Protein AF-0000000074318811 (afdb_homodimer)

Sequence (238 aa):
MTLSALTLGISGISLLFFPDEIMHKLSGNNQYSIILQVIGALYFGFAMSNWTSKNSILGGIYGRAIVIGNLSHFMIGGILILKFYLKTTELIFLIASVIYFLFAISFGYLFRTHPKSAVMTLSALTLGISGISLLFFPDEIMHKLSGNNQYSIILQVIGALYFGFAMSNWTSKNSILGGIYGRAIVIGNLSHFMIGGILILKFYLKTTELIFLIASVIYFLFAISFGYLFRTHPKSAV

Foldseek 3Di:
DQVLLVVLQVQLVCLQPPLQVVVCVVPVGRPVSVVSNVSSVVSNVLSVVCVVCVPPQLEDPVSLVNLVVLLVCLVVVLVVLVVVCVVVVDVVSVVVSVVSVVSNVVSVVVNVPYDDHPD/DQVLLVVLQVQLVCLQPPLQVVVCVVPVGRPVSVVSNVSSVVSNVLSVVCVVCVPPQLEDPVSLVNLVVLLVCLVVVLVVLVVVCVVVVDVVSVVVSVVSVVSNVVSVVVNVPYDDHPD

Structure (mmCIF, N/CA/C/O backbone):
data_AF-0000000074318811-model_v1
#
loop_
_entity.id
_entity.type
_entity.pdbx_description
1 polymer 'EamA domain-containing protein'
#
loop_
_atom_site.group_PDB
_atom_site.id
_atom_site.type_symbol
_atom_site.label_atom_id
_atom_site.label_alt_id
_atom_site.label_comp_id
_atom_site.label_asym_id
_atom_site.label_entity_id
_atom_site.label_seq_id
_atom_site.pdbx_PDB_ins_code
_atom_site.Cartn_x
_atom_site.Cartn_y
_atom_site.Cartn_z
_atom_site.occupancy
_atom_site.B_iso_or_equiv
_atom_site.auth_seq_id
_atom_site.auth_comp_id
_atom_site.auth_asym_id
_atom_site.auth_atom_id
_atom_site.pdbx_PDB_model_num
ATOM 1 N N . MET A 1 1 ? 7.562 15.438 -3.096 1 95 1 MET A N 1
ATOM 2 C CA . MET A 1 1 ? 6.203 14.922 -2.945 1 95 1 MET A CA 1
ATOM 3 C C . MET A 1 1 ? 5.551 14.711 -4.309 1 95 1 MET A C 1
ATOM 5 O O . MET A 1 1 ? 4.992 13.648 -4.574 1 95 1 MET A O 1
ATOM 9 N N . THR A 1 2 ? 5.777 15.602 -5.273 1 96.25 2 THR A N 1
ATOM 10 C CA . THR A 1 2 ? 5.141 15.516 -6.586 1 96.25 2 THR A CA 1
ATOM 11 C C . THR A 1 2 ? 5.66 14.305 -7.355 1 96.25 2 THR A C 1
ATOM 13 O O . THR A 1 2 ? 4.871 13.523 -7.891 1 96.25 2 THR A O 1
ATOM 16 N N . LEU A 1 3 ? 6.926 14.148 -7.328 1 97.31 3 LEU A N 1
ATOM 17 C CA . LEU A 1 3 ? 7.508 13.047 -8.086 1 97.31 3 LEU A CA 1
ATOM 18 C C . LEU A 1 3 ? 7.055 11.703 -7.531 1 97.31 3 LEU A C 1
ATOM 20 O O . LEU A 1 3 ? 6.758 10.781 -8.289 1 97.31 3 LEU A O 1
ATOM 24 N N . SER A 1 4 ? 7.051 11.578 -6.25 1 97.94 4 SER A N 1
ATOM 25 C CA . SER A 1 4 ? 6.59 10.328 -5.656 1 97.94 4 SER A CA 1
ATOM 26 C C . SER A 1 4 ? 5.109 10.102 -5.938 1 97.94 4 SER A C 1
ATOM 28 O O . SER A 1 4 ? 4.695 8.969 -6.207 1 97.94 4 SER A O 1
ATOM 30 N N . ALA A 1 5 ? 4.297 11.141 -5.891 1 98.5 5 ALA A N 1
ATOM 31 C CA . ALA A 1 5 ? 2.875 11.031 -6.203 1 98.5 5 ALA A CA 1
ATOM 32 C C . ALA A 1 5 ? 2.664 10.531 -7.629 1 98.5 5 ALA A C 1
ATOM 34 O O . ALA A 1 5 ? 1.855 9.625 -7.863 1 98.5 5 ALA A O 1
ATOM 35 N N . LEU A 1 6 ? 3.396 11.062 -8.547 1 98.12 6 LEU A N 1
ATOM 36 C CA . LEU A 1 6 ? 3.252 10.688 -9.945 1 98.12 6 LEU A CA 1
ATOM 37 C C . LEU A 1 6 ? 3.709 9.25 -10.172 1 98.12 6 LEU A C 1
ATOM 39 O O . LEU A 1 6 ? 3.029 8.477 -10.852 1 98.12 6 LEU A O 1
ATOM 43 N N . THR A 1 7 ? 4.859 8.914 -9.617 1 98.38 7 THR A N 1
ATOM 44 C CA . THR A 1 7 ? 5.398 7.566 -9.773 1 98.38 7 THR A CA 1
ATOM 45 C C . THR A 1 7 ? 4.453 6.527 -9.172 1 98.38 7 THR A C 1
ATOM 47 O O . THR A 1 7 ? 4.121 5.535 -9.82 1 98.38 7 THR A O 1
ATOM 50 N N . LEU A 1 8 ? 3.961 6.758 -7.984 1 98.69 8 LEU A N 1
ATOM 51 C CA . LEU A 1 8 ? 3.047 5.836 -7.316 1 98.69 8 LEU A CA 1
ATOM 52 C C . LEU A 1 8 ? 1.693 5.809 -8.016 1 98.69 8 LEU A C 1
ATOM 54 O O . LEU A 1 8 ? 1.08 4.75 -8.156 1 98.69 8 LEU A O 1
ATOM 58 N N . GLY A 1 9 ? 1.241 6.977 -8.469 1 98.62 9 GLY A N 1
ATOM 59 C CA . GLY A 1 9 ? -0.027 7.059 -9.18 1 98.62 9 GLY A CA 1
ATOM 60 C C . GLY A 1 9 ? -0.036 6.273 -10.477 1 98.62 9 GLY A C 1
ATOM 61 O O . GLY A 1 9 ? -0.955 5.488 -10.727 1 98.62 9 GLY A O 1
ATOM 62 N N . ILE A 1 10 ? 0.974 6.473 -11.281 1 98.44 10 ILE A N 1
ATOM 63 C CA . ILE A 1 10 ? 1.074 5.781 -12.562 1 98.44 10 ILE A CA 1
ATOM 64 C C . ILE A 1 10 ? 1.19 4.277 -12.328 1 98.44 10 ILE A C 1
ATOM 66 O O . ILE A 1 10 ? 0.509 3.484 -12.984 1 98.44 10 ILE A O 1
ATOM 70 N N . SER A 1 11 ? 2.041 3.891 -11.406 1 98.19 11 SER A N 1
ATOM 71 C CA . SER A 1 11 ? 2.182 2.475 -11.086 1 98.19 11 SER A CA 1
ATOM 72 C C . SER A 1 11 ? 0.871 1.893 -10.562 1 98.19 11 SER A C 1
ATOM 74 O O . SER A 1 11 ? 0.456 0.812 -10.992 1 98.19 11 SER A O 1
ATOM 76 N N . GLY A 1 12 ? 0.221 2.658 -9.68 1 98.44 12 GLY A N 1
ATOM 77 C CA . GLY A 1 12 ? -1.044 2.199 -9.125 1 98.44 12 GLY A CA 1
ATOM 78 C C . GLY A 1 12 ? -2.123 2.02 -10.18 1 98.44 12 GLY A C 1
ATOM 79 O O . GLY A 1 12 ? -2.777 0.978 -10.234 1 98.44 12 GLY A O 1
ATOM 80 N N . ILE A 1 13 ? -2.252 2.943 -11.031 1 98.44 13 ILE A N 1
ATOM 81 C CA . ILE A 1 13 ? -3.256 2.893 -12.094 1 98.44 13 ILE A CA 1
ATOM 82 C C . ILE A 1 13 ? -2.967 1.714 -13.016 1 98.44 13 ILE A C 1
ATOM 84 O O . ILE A 1 13 ? -3.883 0.993 -13.422 1 98.44 13 ILE A O 1
ATOM 88 N N . SER A 1 14 ? -1.747 1.463 -13.359 1 98.12 14 SER A N 1
ATOM 89 C CA . SER A 1 14 ? -1.363 0.341 -14.211 1 98.12 14 SER A CA 1
ATOM 90 C C . SER A 1 14 ? -1.741 -0.992 -13.578 1 98.12 14 SER A C 1
ATOM 92 O O . SER A 1 14 ? -2.256 -1.886 -14.25 1 98.12 14 SER A O 1
ATOM 94 N N . LEU A 1 15 ? -1.551 -1.14 -12.289 1 97.88 15 LEU A N 1
ATOM 95 C CA . LEU A 1 15 ? -1.836 -2.389 -11.594 1 97.88 15 LEU A CA 1
ATOM 96 C C . LEU A 1 15 ? -3.338 -2.576 -11.406 1 97.88 15 LEU A C 1
ATOM 98 O O . LEU A 1 15 ? -3.822 -3.709 -11.336 1 97.88 15 LEU A O 1
ATOM 102 N N . LEU A 1 16 ? -4.047 -1.449 -11.352 1 98.25 16 LEU A N 1
ATOM 103 C CA . LEU A 1 16 ? -5.496 -1.5 -11.188 1 98.25 16 LEU A CA 1
ATOM 104 C C . LEU A 1 16 ? -6.176 -1.944 -12.484 1 98.25 16 LEU A C 1
ATOM 106 O O . LEU A 1 16 ? -7.141 -2.707 -12.453 1 98.25 16 LEU A O 1
ATOM 110 N N . PHE A 1 17 ? -5.625 -1.577 -13.594 1 97.81 17 PHE A N 1
ATOM 111 C CA . PHE A 1 17 ? -6.355 -1.758 -14.844 1 97.81 17 PHE A CA 1
ATOM 112 C C . PHE A 1 17 ? -5.742 -2.879 -15.672 1 97.81 17 PHE A C 1
ATOM 114 O O . PHE A 1 17 ? -6.395 -3.434 -16.562 1 97.81 17 PHE A O 1
ATOM 121 N N . PHE A 1 18 ? -4.52 -3.279 -15.461 1 97.56 18 PHE A N 1
ATOM 122 C CA . PHE A 1 18 ? -3.877 -4.336 -16.234 1 97.56 18 PHE A CA 1
ATOM 123 C C . PHE A 1 18 ? -3.293 -5.402 -15.32 1 97.56 18 PHE A C 1
ATOM 125 O O . PHE A 1 18 ? -2.141 -5.809 -15.484 1 97.56 18 PHE A O 1
ATOM 132 N N . PRO A 1 19 ? -4.055 -5.871 -14.312 1 96.12 19 PRO A N 1
ATOM 133 C CA . PRO A 1 19 ? -3.49 -6.844 -13.375 1 96.12 19 PRO A CA 1
ATOM 134 C C . PRO A 1 19 ? -3.246 -8.211 -14.016 1 96.12 19 PRO A C 1
ATOM 136 O O . PRO A 1 19 ? -2.242 -8.859 -13.719 1 96.12 19 PRO A O 1
ATOM 139 N N . ASP A 1 20 ? -4.105 -8.617 -14.992 1 96.12 20 ASP A N 1
ATOM 140 C CA . ASP A 1 20 ? -3.994 -9.938 -15.609 1 96.12 20 ASP A CA 1
ATOM 141 C C . ASP A 1 20 ? -2.771 -10.016 -16.516 1 96.12 20 ASP A C 1
ATOM 143 O O . ASP A 1 20 ? -2.033 -11 -16.5 1 96.12 20 ASP A O 1
ATOM 147 N N . GLU A 1 21 ? -2.6 -8.945 -17.297 1 95.81 21 GLU A N 1
ATOM 148 C CA . GLU A 1 21 ? -1.461 -8.906 -18.203 1 95.81 21 GLU A CA 1
ATOM 149 C C . GLU A 1 21 ? -0.141 -8.945 -17.438 1 95.81 21 GLU A C 1
ATOM 151 O O . GLU A 1 21 ? 0.772 -9.688 -17.812 1 95.81 21 GLU A O 1
ATOM 156 N N . ILE A 1 22 ? -0.044 -8.273 -16.359 1 94.5 22 ILE A N 1
ATOM 157 C CA . ILE A 1 22 ? 1.188 -8.18 -15.586 1 94.5 22 ILE A CA 1
ATOM 158 C C . ILE A 1 22 ? 1.425 -9.484 -14.836 1 94.5 22 ILE A C 1
ATOM 160 O O . ILE A 1 22 ? 2.539 -10.016 -14.828 1 94.5 22 ILE A O 1
ATOM 164 N N . MET A 1 23 ? 0.373 -10.008 -14.242 1 93 23 MET A N 1
ATOM 165 C CA . MET A 1 23 ? 0.504 -11.258 -13.508 1 93 23 MET A CA 1
ATOM 166 C C . MET A 1 23 ? 0.913 -12.398 -14.438 1 93 23 MET A C 1
ATOM 168 O O . MET A 1 23 ? 1.749 -13.227 -14.078 1 93 23 MET A O 1
ATOM 172 N N . HIS A 1 24 ? 0.303 -12.406 -15.641 1 92.5 24 HIS A N 1
ATOM 173 C CA . HIS A 1 24 ? 0.635 -13.438 -16.609 1 92.5 24 HIS A CA 1
ATOM 174 C C . HIS A 1 24 ? 2.105 -13.367 -17.016 1 92.5 24 HIS A C 1
ATOM 176 O O . HIS A 1 24 ? 2.76 -14.406 -17.172 1 92.5 24 HIS A O 1
ATOM 182 N N . LYS A 1 25 ? 2.613 -12.234 -17.141 1 89.62 25 LYS A N 1
ATOM 183 C CA . LYS A 1 25 ? 4.02 -12.047 -17.5 1 89.62 25 LYS A CA 1
ATOM 184 C C . LYS A 1 25 ? 4.93 -12.5 -16.359 1 89.62 25 LYS A C 1
ATOM 186 O O . LYS A 1 25 ? 6.012 -13.039 -16.594 1 89.62 25 LYS A O 1
ATOM 191 N N . LEU A 1 26 ? 4.48 -12.398 -15.148 1 85.69 26 LEU A N 1
ATOM 192 C CA . LEU A 1 26 ? 5.305 -12.703 -13.984 1 85.69 26 LEU A CA 1
ATOM 193 C C . LEU A 1 26 ? 5.246 -14.188 -13.648 1 85.69 26 LEU A C 1
ATOM 195 O O . LEU A 1 26 ? 6.281 -14.812 -13.398 1 85.69 26 LEU A O 1
ATOM 199 N N . SER A 1 27 ? 4.055 -14.797 -13.664 1 84.69 27 SER A N 1
ATOM 200 C CA . SER A 1 27 ? 3.91 -16.141 -13.094 1 84.69 27 SER A CA 1
ATOM 201 C C . SER A 1 27 ? 3.379 -17.125 -14.133 1 84.69 27 SER A C 1
ATOM 203 O O . SER A 1 27 ? 3.367 -18.328 -13.898 1 84.69 27 SER A O 1
ATOM 205 N N . GLY A 1 28 ? 2.945 -16.688 -15.273 1 86.38 28 GLY A N 1
ATOM 206 C CA . GLY A 1 28 ? 2.391 -17.562 -16.297 1 86.38 28 GLY A CA 1
ATOM 207 C C . GLY A 1 28 ? 0.924 -17.875 -16.078 1 86.38 28 GLY A C 1
ATOM 208 O O . GLY A 1 28 ? 0.312 -18.578 -16.875 1 86.38 28 GLY A O 1
ATOM 209 N N . ASN A 1 29 ? 0.371 -17.422 -14.945 1 86.25 29 ASN A N 1
ATOM 210 C CA . ASN A 1 29 ? -1.043 -17.578 -14.625 1 86.25 29 ASN A CA 1
ATOM 211 C C . ASN A 1 29 ? -1.652 -16.297 -14.086 1 86.25 29 ASN A C 1
ATOM 213 O O . ASN A 1 29 ? -0.929 -15.391 -13.656 1 86.25 29 ASN A O 1
ATOM 217 N N . ASN A 1 30 ? -3.014 -16.203 -14.242 1 86.81 30 ASN A N 1
ATOM 218 C CA . ASN A 1 30 ? -3.652 -14.961 -13.82 1 86.81 30 ASN A CA 1
ATOM 219 C C . ASN A 1 30 ? -4.574 -15.18 -12.625 1 86.81 30 ASN A C 1
ATOM 221 O O . ASN A 1 30 ? -5.371 -14.305 -12.281 1 86.81 30 ASN A O 1
ATOM 225 N N . GLN A 1 31 ? -4.52 -16.219 -11.984 1 82.94 31 GLN A N 1
ATOM 226 C CA . GLN A 1 31 ? -5.484 -16.625 -10.961 1 82.94 31 GLN A CA 1
ATOM 227 C C . GLN A 1 31 ? -5.484 -15.641 -9.797 1 82.94 31 GLN A C 1
ATOM 229 O O . GLN A 1 31 ? -6.543 -15.312 -9.258 1 82.94 31 GLN A O 1
ATOM 234 N N . TYR A 1 32 ? -4.312 -15 -9.438 1 87.06 32 TYR A N 1
ATOM 235 C CA . TYR A 1 32 ? -4.266 -14.133 -8.266 1 87.06 32 TYR A CA 1
ATOM 236 C C . TYR A 1 32 ? -3.777 -12.742 -8.641 1 87.06 32 TYR A C 1
ATOM 238 O O . TYR A 1 32 ? -3 -12.133 -7.902 1 87.06 32 TYR A O 1
ATOM 246 N N . SER A 1 33 ? -4.445 -12.312 -9.742 1 93.94 33 SER A N 1
ATOM 247 C CA . SER A 1 33 ? -4.141 -10.961 -10.195 1 93.94 33 SER A CA 1
ATOM 248 C C . SER A 1 33 ? -4.695 -9.914 -9.234 1 93.94 33 SER A C 1
ATOM 250 O O . SER A 1 33 ? -4.25 -8.766 -9.234 1 93.94 33 SER A O 1
ATOM 252 N N . ILE A 1 34 ? -5.613 -10.312 -8.375 1 94.81 34 ILE A N 1
ATOM 253 C CA . ILE A 1 34 ? -6.23 -9.43 -7.387 1 94.81 34 ILE A CA 1
ATOM 254 C C . ILE A 1 34 ? -5.16 -8.883 -6.445 1 94.81 34 ILE A C 1
ATOM 256 O O . ILE A 1 34 ? -5.246 -7.742 -5.996 1 94.81 34 ILE A O 1
ATOM 260 N N . ILE A 1 35 ? -4.121 -9.656 -6.199 1 95.81 35 ILE A N 1
ATOM 261 C CA . ILE A 1 35 ? -3.041 -9.234 -5.312 1 95.81 35 ILE A CA 1
ATOM 262 C C . ILE A 1 35 ? -2.352 -8 -5.891 1 95.81 35 ILE A C 1
ATOM 264 O O . ILE A 1 35 ? -2.027 -7.066 -5.156 1 95.81 35 ILE A O 1
ATOM 268 N N . LEU A 1 36 ? -2.207 -7.973 -7.18 1 96.88 36 LEU A N 1
ATOM 269 C CA . LEU A 1 36 ? -1.626 -6.816 -7.848 1 96.88 36 LEU A CA 1
ATOM 270 C C . LEU A 1 36 ? -2.566 -5.617 -7.777 1 96.88 36 LEU A C 1
ATOM 272 O O . LEU A 1 36 ? -2.115 -4.477 -7.66 1 96.88 36 LEU A O 1
ATOM 276 N N . GLN A 1 37 ? -3.828 -5.836 -7.809 1 98.06 37 GLN A N 1
ATOM 277 C CA . GLN A 1 37 ? -4.797 -4.75 -7.719 1 98.06 37 GLN A CA 1
ATOM 278 C C . GLN A 1 37 ? -4.812 -4.141 -6.32 1 98.06 37 GLN A C 1
ATOM 280 O O . GLN A 1 37 ? -5.012 -2.932 -6.168 1 98.06 37 GLN A O 1
ATOM 285 N N . VAL A 1 38 ? -4.602 -4.938 -5.344 1 98.06 38 VAL A N 1
ATOM 286 C CA . VAL A 1 38 ? -4.504 -4.43 -3.982 1 98.06 38 VAL A CA 1
ATOM 287 C C . VAL A 1 38 ? -3.268 -3.541 -3.848 1 98.06 38 VAL A C 1
ATOM 289 O O . VAL A 1 38 ? -3.33 -2.465 -3.252 1 98.06 38 VAL A O 1
ATOM 292 N N . ILE A 1 39 ? -2.162 -3.92 -4.441 1 98.38 39 ILE A N 1
ATOM 293 C CA . ILE A 1 39 ? -0.969 -3.082 -4.488 1 98.38 39 ILE A CA 1
ATOM 294 C C . ILE A 1 39 ? -1.292 -1.768 -5.195 1 98.38 39 ILE A C 1
ATOM 296 O O . ILE A 1 39 ? -0.902 -0.693 -4.73 1 98.38 39 ILE A O 1
ATOM 300 N N . GLY A 1 40 ? -2.014 -1.934 -6.301 1 98.69 40 GLY A N 1
ATOM 301 C CA . GLY A 1 40 ? -2.412 -0.743 -7.035 1 98.69 40 GLY A CA 1
ATOM 302 C C . GLY A 1 40 ? -3.215 0.234 -6.195 1 98.69 40 GLY A C 1
ATOM 303 O O . GLY A 1 40 ? -2.967 1.441 -6.234 1 98.69 40 GLY A O 1
ATOM 304 N N . ALA A 1 41 ? -4.145 -0.249 -5.445 1 98.69 41 ALA A N 1
ATOM 305 C CA . ALA A 1 41 ? -4.957 0.587 -4.562 1 98.69 41 ALA A CA 1
ATOM 306 C C . ALA A 1 41 ? -4.098 1.257 -3.496 1 98.69 41 ALA A C 1
ATOM 308 O O . ALA A 1 41 ? -4.312 2.424 -3.162 1 98.69 41 ALA A O 1
ATOM 309 N N . LEU A 1 42 ? -3.182 0.525 -2.973 1 98.75 42 LEU A N 1
ATOM 310 C CA . LEU A 1 42 ? -2.279 1.056 -1.956 1 98.75 42 LEU A CA 1
ATOM 311 C C . LEU A 1 42 ? -1.379 2.139 -2.541 1 98.75 42 LEU A C 1
ATOM 313 O O . LEU A 1 42 ? -1.21 3.203 -1.94 1 98.75 42 LEU A O 1
ATOM 317 N N . TYR A 1 43 ? -0.842 1.853 -3.74 1 98.81 43 TYR A N 1
ATOM 318 C CA . TYR A 1 43 ? -0.031 2.854 -4.426 1 98.81 43 TYR A CA 1
ATOM 319 C C . TYR A 1 43 ? -0.843 4.113 -4.707 1 98.81 43 TYR A C 1
ATOM 321 O O . TYR A 1 43 ? -0.362 5.227 -4.5 1 98.81 43 TYR A O 1
ATOM 329 N N . PHE A 1 44 ? -2.02 3.914 -5.152 1 98.69 44 PHE A N 1
ATOM 330 C CA . PHE A 1 44 ? -2.869 5.059 -5.469 1 98.69 44 PHE A CA 1
ATOM 331 C C . PHE A 1 44 ? -3.191 5.855 -4.211 1 98.69 44 PHE A C 1
ATOM 333 O O . PHE A 1 44 ? -3.248 7.086 -4.25 1 98.69 44 PHE A O 1
ATOM 340 N N . GLY A 1 45 ? -3.414 5.184 -3.092 1 98.38 45 GLY A N 1
ATOM 341 C CA . GLY A 1 45 ? -3.625 5.867 -1.825 1 98.38 45 GLY A CA 1
ATOM 342 C C . GLY A 1 45 ? -2.453 6.738 -1.415 1 98.38 45 GLY A C 1
ATOM 343 O O . GLY A 1 45 ? -2.633 7.906 -1.062 1 98.38 45 GLY A O 1
ATOM 344 N N . PHE A 1 46 ? -1.284 6.227 -1.51 1 98.56 46 PHE A N 1
ATOM 345 C CA . PHE A 1 46 ? -0.089 7.008 -1.213 1 98.56 46 PHE A CA 1
ATOM 346 C C . PHE A 1 46 ? 0.059 8.164 -2.191 1 98.56 46 PHE A C 1
ATOM 348 O O . PHE A 1 46 ? 0.479 9.258 -1.808 1 98.56 46 PHE A O 1
ATOM 355 N N . ALA A 1 47 ? -0.24 7.902 -3.465 1 98.69 47 ALA A N 1
ATOM 356 C CA . ALA A 1 47 ? -0.169 8.953 -4.48 1 98.69 47 ALA A CA 1
ATOM 357 C C . ALA A 1 47 ? -1.088 10.117 -4.129 1 98.69 47 ALA A C 1
ATOM 359 O O . ALA A 1 47 ? -0.689 11.281 -4.223 1 98.69 47 ALA A O 1
ATOM 360 N N . MET A 1 48 ? -2.285 9.805 -3.688 1 97.88 48 MET A N 1
ATOM 361 C CA . MET A 1 48 ? -3.246 10.844 -3.318 1 97.88 48 MET A CA 1
ATOM 362 C C . MET A 1 48 ? -2.754 11.633 -2.113 1 97.88 48 MET A C 1
ATOM 364 O O . MET A 1 48 ? -2.877 12.859 -2.078 1 97.88 48 MET A O 1
ATOM 368 N N . SER A 1 49 ? -2.23 10.945 -1.134 1 96.5 49 SER A N 1
ATOM 369 C CA . SER A 1 49 ? -1.688 11.609 0.047 1 96.5 49 SER A CA 1
ATOM 370 C C . SER A 1 49 ? -0.546 12.547 -0.324 1 96.5 49 SER A C 1
ATOM 372 O O . SER A 1 49 ? -0.539 13.711 0.078 1 96.5 49 SER A O 1
ATOM 374 N N . ASN A 1 50 ? 0.397 12.039 -1.117 1 96.94 50 ASN A N 1
ATOM 375 C CA . ASN A 1 50 ? 1.565 12.82 -1.509 1 96.94 50 ASN A CA 1
ATOM 376 C C . ASN A 1 50 ? 1.18 13.992 -2.406 1 96.94 50 ASN A C 1
ATOM 378 O O . ASN A 1 50 ? 1.733 15.086 -2.277 1 96.94 50 ASN A O 1
ATOM 382 N N . TRP A 1 51 ? 0.246 13.812 -3.291 1 96.69 51 TRP A N 1
ATOM 383 C CA . TRP A 1 51 ? -0.213 14.875 -4.188 1 96.69 51 TRP A CA 1
ATOM 384 C C . TRP A 1 51 ? -0.887 15.992 -3.406 1 96.69 51 TRP A C 1
ATOM 386 O O . TRP A 1 51 ? -0.628 17.172 -3.654 1 96.69 51 TRP A O 1
ATOM 396 N N . THR A 1 52 ? -1.731 15.656 -2.463 1 93.81 52 THR A N 1
ATOM 397 C CA . THR A 1 52 ? -2.486 16.625 -1.68 1 93.81 52 THR A CA 1
ATOM 398 C C . THR A 1 52 ? -1.555 17.438 -0.781 1 93.81 52 THR A C 1
ATOM 400 O O . THR A 1 52 ? -1.809 18.609 -0.516 1 93.81 52 THR A O 1
ATOM 403 N N . SER A 1 53 ? -0.455 16.859 -0.379 1 92.06 53 SER A N 1
ATOM 404 C CA . SER A 1 53 ? 0.441 17.531 0.555 1 92.06 53 SER A CA 1
ATOM 405 C C . SER A 1 53 ? 1.604 18.203 -0.176 1 92.06 53 SER A C 1
ATOM 407 O O . SER A 1 53 ? 2.5 18.766 0.455 1 92.06 53 SER A O 1
ATOM 409 N N . LYS A 1 54 ? 1.606 18.203 -1.48 1 91.19 54 LYS A N 1
ATOM 410 C CA . LYS A 1 54 ? 2.789 18.547 -2.264 1 91.19 54 LYS A CA 1
ATOM 411 C C . LYS A 1 54 ? 3.17 20.016 -2.068 1 91.19 54 LYS A C 1
ATOM 413 O O . LYS A 1 54 ? 4.336 20.375 -2.215 1 91.19 54 LYS A O 1
ATOM 418 N N . ASN A 1 55 ? 2.248 20.891 -1.785 1 84.44 55 ASN A N 1
ATOM 419 C CA . ASN A 1 55 ? 2.539 22.312 -1.662 1 84.44 55 ASN A CA 1
ATOM 420 C C . ASN A 1 55 ? 2.555 22.766 -0.202 1 84.44 55 ASN A C 1
ATOM 422 O O . ASN A 1 55 ? 2.58 23.969 0.086 1 84.44 55 ASN A O 1
ATOM 426 N N . SER A 1 56 ? 2.479 21.812 0.601 1 76.19 56 SER A N 1
ATOM 427 C CA . SER A 1 56 ? 2.41 22.188 2.01 1 76.19 56 SER A CA 1
ATOM 428 C C . SER A 1 56 ? 3.785 22.109 2.668 1 76.19 56 SER A C 1
ATOM 430 O O . SER A 1 56 ? 4.652 21.359 2.221 1 76.19 56 SER A O 1
ATOM 432 N N . ILE A 1 57 ? 3.986 23.156 3.469 1 66.06 57 ILE A N 1
ATOM 433 C CA . ILE A 1 57 ? 5.199 23.078 4.277 1 66.06 57 ILE A CA 1
ATOM 434 C C . ILE A 1 57 ? 5.098 21.891 5.234 1 66.06 57 ILE A C 1
ATOM 436 O O . ILE A 1 57 ? 4.234 21.875 6.113 1 66.06 57 ILE A O 1
ATOM 440 N N . LEU A 1 58 ? 5.855 20.891 4.734 1 64.25 58 LEU A N 1
ATOM 441 C CA . LEU A 1 58 ? 5.836 19.719 5.602 1 64.25 58 LEU A CA 1
ATOM 442 C C . LEU A 1 58 ? 6.262 20.078 7.02 1 64.25 58 LEU A C 1
ATOM 444 O O . LEU A 1 58 ? 7.406 20.484 7.246 1 64.25 58 LEU A O 1
ATOM 448 N N . GLY A 1 59 ? 5.262 20.406 7.816 1 66 59 GLY A N 1
ATOM 449 C CA . GLY A 1 59 ? 5.5 20.719 9.219 1 66 59 GLY A CA 1
ATOM 450 C C . GLY A 1 59 ? 4.465 20.125 10.148 1 66 59 GLY A C 1
ATOM 451 O O . GLY A 1 59 ? 3.48 19.531 9.695 1 66 59 GLY A O 1
ATOM 452 N N . GLY A 1 60 ? 4.883 20.047 11.297 1 76.5 60 GLY A N 1
ATOM 453 C CA . GLY A 1 60 ? 3.99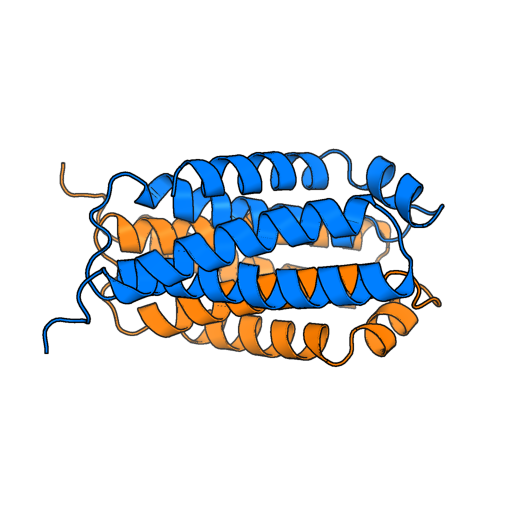 19.578 12.344 1 76.5 60 GLY A CA 1
ATOM 454 C C . GLY A 1 60 ? 3.816 18.062 12.336 1 76.5 60 GLY A C 1
ATOM 455 O O . GLY A 1 60 ? 4.574 17.359 11.672 1 76.5 60 GLY A O 1
ATOM 456 N N . ILE A 1 61 ? 3.006 17.609 13.086 1 81.56 61 ILE A N 1
ATOM 457 C CA . ILE A 1 61 ? 2.826 16.172 13.344 1 81.56 61 ILE A CA 1
ATOM 458 C C . ILE A 1 61 ? 2.254 15.5 12.094 1 81.56 61 ILE A C 1
ATOM 460 O O . ILE A 1 61 ? 2.611 14.367 11.781 1 81.56 61 ILE A O 1
ATOM 464 N N . TYR A 1 62 ? 1.489 16.188 11.281 1 83.25 62 TYR A N 1
ATOM 465 C CA . TYR A 1 62 ? 0.864 15.586 10.117 1 83.25 62 TYR A CA 1
ATOM 466 C C . TYR A 1 62 ? 1.867 15.438 8.977 1 83.25 62 TYR A C 1
ATOM 468 O O . TYR A 1 62 ? 1.868 14.422 8.266 1 83.25 62 TYR A O 1
ATOM 476 N N . GLY A 1 63 ? 2.641 16.5 8.867 1 87.44 63 GLY A N 1
ATOM 477 C CA . GLY A 1 63 ? 3.711 16.375 7.891 1 87.44 63 GLY A CA 1
ATOM 478 C C . GLY A 1 63 ? 4.66 15.234 8.195 1 87.44 63 GLY A C 1
ATOM 479 O O . GLY A 1 63 ? 5.055 14.484 7.297 1 87.44 63 GLY A O 1
ATOM 480 N N . ARG A 1 64 ? 4.957 15.086 9.469 1 90.94 64 ARG A N 1
ATOM 481 C CA . ARG A 1 64 ? 5.812 13.984 9.906 1 90.94 64 ARG A CA 1
ATOM 482 C C . ARG A 1 64 ? 5.156 12.641 9.625 1 90.94 64 ARG A C 1
ATOM 484 O O . ARG A 1 64 ? 5.828 11.688 9.234 1 90.94 64 ARG A O 1
ATOM 491 N N . ALA A 1 65 ? 3.891 12.547 9.82 1 93.44 65 ALA A N 1
ATOM 492 C CA . ALA A 1 65 ? 3.139 11.312 9.594 1 93.44 65 ALA A CA 1
ATOM 493 C C . ALA A 1 65 ? 3.225 10.875 8.133 1 93.44 65 ALA A C 1
ATOM 495 O O . ALA A 1 65 ? 3.465 9.703 7.844 1 93.44 65 ALA A O 1
ATOM 496 N N . ILE A 1 66 ? 3.068 11.781 7.23 1 94.81 66 ILE A N 1
ATOM 497 C CA . ILE A 1 66 ? 3.119 11.477 5.805 1 94.81 66 ILE A CA 1
ATOM 498 C C . ILE A 1 66 ? 4.531 11.039 5.422 1 94.81 66 ILE A C 1
ATOM 500 O O . ILE A 1 66 ? 4.707 10.039 4.723 1 94.81 66 ILE A O 1
ATOM 504 N N . VAL A 1 67 ? 5.543 11.742 5.98 1 95.31 67 VAL A N 1
ATOM 505 C CA . VAL A 1 67 ? 6.934 11.469 5.633 1 95.31 67 VAL A CA 1
ATOM 506 C C . VAL A 1 67 ? 7.34 10.102 6.184 1 95.31 67 VAL A C 1
ATOM 508 O O . VAL A 1 67 ? 7.953 9.305 5.477 1 95.31 67 VAL A O 1
ATOM 511 N N . ILE A 1 68 ? 6.965 9.805 7.359 1 96.44 68 ILE A N 1
ATOM 512 C CA . ILE A 1 68 ? 7.387 8.539 7.961 1 96.44 68 ILE A CA 1
ATOM 513 C C . ILE A 1 68 ? 6.676 7.379 7.273 1 96.44 68 ILE A C 1
ATOM 515 O O . ILE A 1 68 ? 7.246 6.293 7.129 1 96.44 68 ILE A O 1
ATOM 519 N N . GLY A 1 69 ? 5.426 7.531 6.906 1 97.44 69 GLY A N 1
ATOM 520 C CA . GLY A 1 69 ? 4.727 6.504 6.145 1 97.44 69 GLY A CA 1
ATOM 521 C C . GLY A 1 69 ? 5.406 6.172 4.832 1 97.44 69 GLY A C 1
ATOM 522 O O . GLY A 1 69 ? 5.625 5 4.516 1 97.44 69 GLY A O 1
ATOM 523 N N . ASN A 1 70 ? 5.754 7.172 4.062 1 98.06 70 ASN A N 1
ATOM 524 C CA . ASN A 1 70 ? 6.461 6.977 2.801 1 98.06 70 ASN A CA 1
ATOM 525 C C . ASN A 1 70 ? 7.836 6.352 3.02 1 98.06 70 ASN A C 1
ATOM 527 O O . ASN A 1 70 ? 8.211 5.414 2.316 1 98.06 70 ASN A O 1
ATOM 531 N N . LEU A 1 71 ? 8.562 6.875 4.016 1 97.94 71 LEU A N 1
ATOM 532 C CA . LEU A 1 71 ? 9.898 6.359 4.301 1 97.94 71 LEU A CA 1
ATOM 533 C C . LEU A 1 71 ? 9.844 4.871 4.637 1 97.94 71 LEU A C 1
ATOM 535 O O . LEU A 1 71 ? 10.641 4.086 4.121 1 97.94 71 LEU A O 1
ATOM 539 N N . SER A 1 72 ? 8.93 4.449 5.488 1 98.38 72 SER A N 1
ATOM 540 C CA . SER A 1 72 ? 8.789 3.053 5.895 1 98.38 72 SER A CA 1
ATOM 541 C C . SER A 1 72 ? 8.492 2.156 4.699 1 98.38 72 SER A C 1
ATOM 543 O O . SER A 1 72 ? 9.141 1.125 4.512 1 98.38 72 SER A O 1
ATOM 545 N N . HIS A 1 73 ? 7.52 2.598 3.889 1 98.5 73 HIS A N 1
ATOM 546 C CA . HIS A 1 73 ? 7.141 1.802 2.727 1 98.5 73 HIS A CA 1
ATOM 547 C C . HIS A 1 73 ? 8.312 1.643 1.763 1 98.5 73 HIS A C 1
ATOM 549 O O . HIS A 1 73 ? 8.617 0.529 1.329 1 98.5 73 HIS A O 1
ATOM 555 N N . PHE A 1 74 ? 8.992 2.713 1.412 1 98.81 74 PHE A N 1
ATOM 556 C CA . PHE A 1 74 ? 10.031 2.67 0.389 1 98.81 74 PHE A CA 1
ATOM 557 C C . PHE A 1 74 ? 11.273 1.966 0.911 1 98.81 74 PHE A C 1
ATOM 559 O O . PHE A 1 74 ? 11.953 1.26 0.163 1 98.81 74 PHE A O 1
ATOM 566 N N . MET A 1 75 ? 11.586 2.15 2.145 1 98.62 75 MET A N 1
ATOM 567 C CA . MET A 1 75 ? 12.766 1.51 2.713 1 98.62 75 MET A CA 1
ATOM 568 C C . MET A 1 75 ? 12.562 0.003 2.83 1 98.62 75 MET A C 1
ATOM 570 O O . MET A 1 75 ? 13.367 -0.776 2.314 1 98.62 75 MET A O 1
ATOM 574 N N . ILE A 1 76 ? 11.484 -0.415 3.463 1 98.62 76 ILE A N 1
ATOM 575 C CA . ILE A 1 76 ? 11.203 -1.833 3.656 1 98.62 76 ILE A CA 1
ATOM 576 C C . ILE A 1 76 ? 10.984 -2.506 2.303 1 98.62 76 ILE A C 1
ATOM 578 O O . ILE A 1 76 ? 11.578 -3.551 2.021 1 98.62 76 ILE A O 1
ATOM 582 N N . GLY A 1 77 ? 10.172 -1.905 1.443 1 98.44 77 GLY A N 1
ATOM 583 C CA . GLY A 1 77 ? 9.93 -2.451 0.118 1 98.44 77 GLY A CA 1
ATOM 584 C C . GLY A 1 77 ? 11.188 -2.557 -0.723 1 98.44 77 GLY A C 1
ATOM 585 O O . GLY A 1 77 ? 11.398 -3.553 -1.418 1 98.44 77 GLY A O 1
ATOM 586 N N . GLY A 1 78 ? 12.039 -1.527 -0.633 1 98.5 78 GLY A N 1
ATOM 587 C CA . GLY A 1 78 ? 13.281 -1.544 -1.391 1 98.5 78 GLY A CA 1
ATOM 588 C C . GLY A 1 78 ? 14.203 -2.691 -1.01 1 98.5 78 GLY A C 1
ATOM 589 O O . GLY A 1 78 ? 14.75 -3.369 -1.881 1 98.5 78 GLY A O 1
ATOM 590 N N . ILE A 1 79 ? 14.375 -2.916 0.243 1 98.5 79 ILE A N 1
ATOM 591 C CA . ILE A 1 79 ? 15.234 -3.979 0.751 1 98.5 79 ILE A CA 1
ATOM 592 C C . ILE A 1 79 ? 14.703 -5.336 0.288 1 98.5 79 ILE A C 1
ATOM 594 O O . ILE A 1 79 ? 15.477 -6.18 -0.182 1 98.5 79 ILE A O 1
ATOM 598 N N . LEU A 1 80 ? 13.422 -5.543 0.38 1 97.94 80 LEU A N 1
ATOM 599 C CA . LEU A 1 80 ? 12.82 -6.828 0.039 1 97.94 80 LEU A CA 1
ATOM 600 C C . LEU A 1 80 ? 12.906 -7.09 -1.461 1 97.94 80 LEU A C 1
ATOM 602 O O . LEU A 1 80 ? 13.195 -8.211 -1.887 1 97.94 80 LEU A O 1
ATOM 606 N N . ILE A 1 81 ? 12.68 -6.062 -2.25 1 97.88 81 ILE A N 1
ATOM 607 C CA . ILE A 1 81 ? 12.766 -6.203 -3.699 1 97.88 81 ILE A CA 1
ATOM 608 C C . ILE A 1 81 ? 14.211 -6.492 -4.105 1 97.88 81 ILE A C 1
ATOM 610 O O . ILE A 1 81 ? 14.453 -7.301 -5.004 1 97.88 81 ILE A O 1
ATOM 614 N N . LEU A 1 82 ? 15.141 -5.828 -3.434 1 97.88 82 LEU A N 1
ATOM 615 C CA . LEU A 1 82 ? 16.547 -6.094 -3.701 1 97.88 82 LEU A CA 1
ATOM 616 C C . LEU A 1 82 ? 16.906 -7.539 -3.361 1 97.88 82 LEU A C 1
ATOM 618 O O . LEU A 1 82 ? 17.578 -8.211 -4.137 1 97.88 82 LEU A O 1
ATOM 622 N N . LYS A 1 83 ? 16.484 -8.008 -2.199 1 97.5 83 LYS A N 1
ATOM 623 C CA . LYS A 1 83 ? 16.719 -9.391 -1.803 1 97.5 83 LYS A CA 1
ATOM 624 C C . LYS A 1 83 ? 16.172 -10.367 -2.846 1 97.5 83 LYS A C 1
ATOM 626 O O . LYS A 1 83 ? 16.812 -11.375 -3.154 1 97.5 83 LYS A O 1
ATOM 631 N N . PHE A 1 84 ? 14.984 -10.086 -3.354 1 96.19 84 PHE A N 1
ATOM 632 C CA . PHE A 1 84 ? 14.367 -10.938 -4.363 1 96.19 84 PHE A CA 1
ATOM 633 C C . PHE A 1 84 ? 15.18 -10.922 -5.652 1 96.19 84 PHE A C 1
ATOM 635 O O . PHE A 1 84 ? 15.336 -11.961 -6.305 1 96.19 84 PHE A O 1
ATOM 642 N N . TYR A 1 85 ? 15.633 -9.758 -6 1 96.19 85 TYR A N 1
ATOM 643 C CA . TYR A 1 85 ? 16.5 -9.656 -7.168 1 96.19 85 TYR A CA 1
ATOM 644 C C . TYR A 1 85 ? 17.734 -10.539 -7.012 1 96.19 85 TYR A C 1
ATOM 646 O O . TYR A 1 85 ? 18.125 -11.234 -7.953 1 96.19 85 TYR A O 1
ATOM 654 N N . LEU A 1 86 ? 18.375 -10.516 -5.871 1 96.62 86 LEU A N 1
ATOM 655 C CA . LEU A 1 86 ? 19.594 -11.281 -5.629 1 96.62 86 LEU A CA 1
ATOM 656 C C . LEU A 1 86 ? 19.328 -12.781 -5.754 1 96.62 86 LEU A C 1
ATOM 658 O O . LEU A 1 86 ? 20.234 -13.547 -6.094 1 96.62 86 LEU A O 1
ATOM 662 N N . LYS A 1 87 ? 18.109 -13.195 -5.633 1 94.31 87 LYS A N 1
ATOM 663 C CA . LYS A 1 87 ? 17.734 -14.594 -5.758 1 94.31 87 LYS A CA 1
ATOM 664 C C . LYS A 1 87 ? 17.375 -14.938 -7.203 1 94.31 87 LYS A C 1
ATOM 666 O O . LYS A 1 87 ? 17.703 -16.031 -7.68 1 94.31 87 LYS A O 1
ATOM 671 N N . THR A 1 88 ? 16.812 -14.086 -7.977 1 92.69 88 THR A N 1
ATOM 672 C CA . THR A 1 88 ? 16.234 -14.406 -9.281 1 92.69 88 THR A CA 1
ATOM 673 C C . THR A 1 88 ? 17.094 -13.82 -10.398 1 92.69 88 THR A C 1
ATOM 675 O O . THR A 1 88 ? 17.016 -14.266 -11.547 1 92.69 88 THR A O 1
ATOM 678 N N . THR A 1 89 ? 17.797 -12.648 -10.094 1 94.56 89 THR A N 1
ATOM 679 C CA . THR A 1 89 ? 18.672 -11.938 -11.023 1 94.56 89 THR A CA 1
ATOM 680 C C . THR A 1 89 ? 17.859 -11.359 -12.188 1 94.56 89 THR A C 1
ATOM 682 O O . THR A 1 89 ? 18.406 -11.172 -13.281 1 94.56 89 THR A O 1
ATOM 685 N N . GLU A 1 90 ? 16.578 -11.195 -11.992 1 92.75 90 GLU A N 1
ATOM 686 C CA . GLU A 1 90 ? 15.742 -10.539 -13 1 92.75 90 GLU A CA 1
ATOM 687 C C . GLU A 1 90 ? 15.891 -9.023 -12.922 1 92.75 90 GLU A C 1
ATOM 689 O O . GLU A 1 90 ? 15.586 -8.414 -11.891 1 92.75 90 GLU A O 1
ATOM 694 N N . LEU A 1 91 ? 16.219 -8.43 -14.039 1 95.12 91 LEU A N 1
ATOM 695 C CA . LEU A 1 91 ? 16.625 -7.031 -14.102 1 95.12 91 LEU A CA 1
ATOM 696 C C . LEU A 1 91 ? 15.492 -6.113 -13.656 1 95.12 91 LEU A C 1
ATOM 698 O O . LEU A 1 91 ? 15.742 -5.07 -13.047 1 95.12 91 LEU A O 1
ATOM 702 N N . ILE A 1 92 ? 14.266 -6.461 -13.898 1 93.94 92 ILE A N 1
ATOM 703 C CA . ILE A 1 92 ? 13.117 -5.625 -13.562 1 93.94 92 ILE A CA 1
ATOM 704 C C . ILE A 1 92 ? 13.102 -5.363 -12.055 1 93.94 92 ILE A C 1
ATOM 706 O O . ILE A 1 92 ? 12.75 -4.266 -11.617 1 93.94 92 ILE A O 1
ATOM 710 N N . PHE A 1 93 ? 13.516 -6.238 -11.219 1 95.94 93 PHE A N 1
ATOM 711 C CA . PHE A 1 93 ? 13.484 -6.09 -9.773 1 95.94 93 PHE A CA 1
ATOM 712 C C . PHE A 1 93 ? 14.648 -5.227 -9.289 1 95.94 93 PHE A C 1
ATOM 714 O O . PHE A 1 93 ? 14.523 -4.512 -8.297 1 95.94 93 PHE A O 1
ATOM 721 N N . LEU A 1 94 ? 15.734 -5.246 -10.031 1 97.44 94 LEU A N 1
ATOM 722 C CA . LEU A 1 94 ? 16.828 -4.332 -9.719 1 97.44 94 LEU A CA 1
ATOM 723 C C . LEU A 1 94 ? 16.406 -2.885 -9.961 1 97.44 94 LEU A C 1
ATOM 725 O O . LEU A 1 94 ? 16.641 -2.018 -9.117 1 97.44 94 LEU A O 1
ATOM 729 N N . ILE A 1 95 ? 15.82 -2.666 -11.094 1 97.62 95 ILE A N 1
ATOM 730 C CA . ILE A 1 95 ? 15.359 -1.329 -11.453 1 97.62 95 ILE A CA 1
ATOM 731 C C . ILE A 1 95 ? 14.359 -0.833 -10.414 1 97.62 95 ILE A C 1
ATOM 733 O O . ILE A 1 95 ? 14.477 0.294 -9.922 1 97.62 95 ILE A O 1
ATOM 737 N N . ALA A 1 96 ? 13.398 -1.678 -10.102 1 97.31 96 ALA A N 1
ATOM 738 C CA . ALA A 1 96 ? 12.406 -1.323 -9.086 1 97.31 96 ALA A CA 1
ATOM 739 C C . ALA A 1 96 ? 13.078 -0.999 -7.758 1 97.31 96 ALA A C 1
ATOM 741 O O . ALA A 1 96 ? 12.734 -0.012 -7.105 1 97.31 96 ALA A O 1
ATOM 742 N N . SER A 1 97 ? 14.016 -1.792 -7.355 1 98.38 97 SER A N 1
ATOM 743 C CA . SER A 1 97 ? 14.711 -1.588 -6.086 1 98.38 97 SER A CA 1
ATOM 744 C C . SER A 1 97 ? 15.461 -0.258 -6.07 1 98.38 97 SER A C 1
ATOM 746 O O . SER A 1 97 ? 15.438 0.462 -5.07 1 98.38 97 SER A O 1
ATOM 748 N N . VAL A 1 98 ? 16.078 0.07 -7.137 1 98.38 98 VAL A N 1
ATOM 749 C CA . VAL A 1 98 ? 16.828 1.321 -7.238 1 98.38 98 VAL A CA 1
ATOM 750 C C . VAL A 1 98 ? 15.875 2.504 -7.094 1 98.38 98 VAL A C 1
ATOM 752 O O . VAL A 1 98 ? 16.156 3.453 -6.359 1 98.38 98 VAL A O 1
AT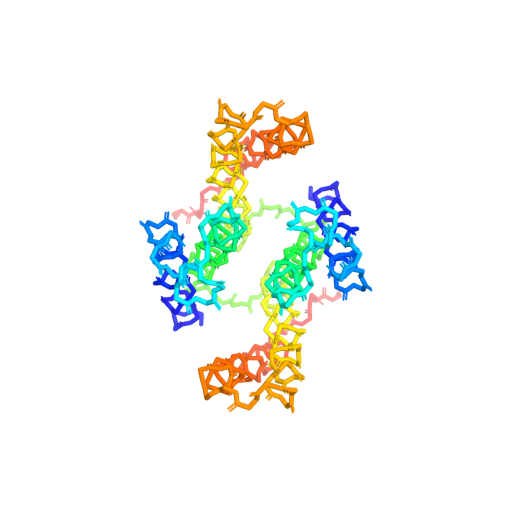OM 755 N N . ILE A 1 99 ? 14.742 2.469 -7.789 1 98.44 99 ILE A N 1
ATOM 756 C CA . ILE A 1 99 ? 13.734 3.516 -7.684 1 98.44 99 ILE A CA 1
ATOM 757 C C . ILE A 1 99 ? 13.258 3.631 -6.238 1 98.44 99 ILE A C 1
ATOM 759 O O . ILE A 1 99 ? 13.164 4.734 -5.695 1 98.44 99 ILE A O 1
ATOM 763 N N . TYR A 1 100 ? 13 2.539 -5.578 1 98.81 100 TYR A N 1
ATOM 764 C CA . TYR A 1 100 ? 12.555 2.518 -4.188 1 98.81 100 TYR A CA 1
ATOM 765 C C . TYR A 1 100 ? 13.586 3.172 -3.275 1 98.81 100 TYR A C 1
ATOM 767 O O . TYR A 1 100 ? 13.234 4.004 -2.434 1 98.81 100 TYR A O 1
ATOM 775 N N . PHE A 1 101 ? 14.836 2.885 -3.469 1 98.56 101 PHE A N 1
ATOM 776 C CA . PHE A 1 101 ? 15.883 3.414 -2.594 1 98.56 101 PHE A CA 1
ATOM 777 C C . PHE A 1 101 ? 16.062 4.91 -2.822 1 98.56 101 PHE A C 1
ATOM 779 O O . PHE A 1 101 ? 16.375 5.652 -1.886 1 98.56 101 PHE A O 1
ATOM 786 N N . LEU A 1 102 ? 15.922 5.316 -4.059 1 98.56 102 LEU A N 1
ATOM 787 C CA . LEU A 1 102 ? 16 6.746 -4.332 1 98.56 102 LEU A CA 1
ATOM 788 C C . LEU A 1 102 ? 14.93 7.508 -3.561 1 98.56 102 LEU A C 1
ATOM 790 O O . LEU A 1 102 ? 15.211 8.547 -2.957 1 98.56 102 LEU A O 1
ATOM 794 N N . PHE A 1 103 ? 13.742 6.988 -3.545 1 98.69 103 PHE A N 1
ATOM 795 C CA . PHE A 1 103 ? 12.672 7.633 -2.797 1 98.69 103 PHE A CA 1
ATOM 796 C C . PHE A 1 103 ? 12.891 7.488 -1.296 1 98.69 103 PHE A C 1
ATOM 798 O O . PHE A 1 103 ? 12.594 8.406 -0.529 1 98.69 103 PHE A O 1
ATOM 805 N N . ALA A 1 104 ? 13.414 6.332 -0.858 1 98.44 104 ALA A N 1
ATOM 806 C CA . ALA A 1 104 ? 13.711 6.152 0.561 1 98.44 104 ALA A CA 1
ATOM 807 C C . ALA A 1 104 ? 14.711 7.199 1.049 1 98.44 104 ALA A C 1
ATOM 809 O O . ALA A 1 104 ? 14.523 7.793 2.113 1 98.44 104 ALA A O 1
ATOM 810 N N . ILE A 1 105 ? 15.734 7.43 0.304 1 97.94 105 ILE A N 1
ATOM 811 C CA . ILE A 1 105 ? 16.75 8.422 0.64 1 97.94 105 ILE A CA 1
ATOM 812 C C . ILE A 1 105 ? 16.125 9.812 0.672 1 97.94 105 ILE A C 1
ATOM 814 O O . ILE A 1 105 ? 16.375 10.594 1.594 1 97.94 105 ILE A O 1
ATOM 818 N N . SER A 1 106 ? 15.305 10.141 -0.314 1 96.94 106 SER A N 1
ATOM 819 C CA . SER A 1 106 ? 14.648 11.438 -0.394 1 96.94 106 SER A CA 1
ATOM 820 C C . SER A 1 106 ? 13.742 11.672 0.811 1 96.94 106 SER A C 1
ATOM 822 O O . SER A 1 106 ? 13.781 12.742 1.427 1 96.94 106 SER A O 1
ATOM 824 N N . PHE A 1 107 ? 12.953 10.672 1.177 1 96.69 107 PHE A N 1
ATOM 825 C CA . PHE A 1 107 ? 12.055 10.828 2.316 1 96.69 107 PHE A CA 1
ATOM 826 C C . PHE A 1 107 ? 12.828 10.781 3.627 1 96.69 107 PHE A C 1
ATOM 828 O O . PHE A 1 107 ? 12.422 11.383 4.617 1 96.69 107 PHE A O 1
ATOM 835 N N . GLY A 1 108 ? 13.914 10.039 3.607 1 95.38 108 GLY A N 1
ATOM 836 C CA . GLY A 1 108 ? 14.805 10.094 4.758 1 95.38 108 GLY A CA 1
ATOM 837 C C . GLY A 1 108 ? 15.359 11.484 5.02 1 95.38 108 GLY A C 1
ATOM 838 O O . GLY A 1 108 ? 15.398 11.93 6.164 1 95.38 108 GLY A O 1
ATOM 839 N N . TYR A 1 109 ? 15.711 12.102 3.992 1 92.94 109 TYR A N 1
ATOM 840 C CA . TYR A 1 109 ? 16.203 13.469 4.086 1 92.94 109 TYR A CA 1
ATOM 841 C C . TYR A 1 109 ? 15.102 14.406 4.578 1 92.94 109 TYR A C 1
ATOM 843 O O . TYR A 1 109 ? 15.336 15.25 5.441 1 92.94 109 TYR A O 1
ATOM 851 N N . LEU A 1 110 ? 13.891 14.273 4.047 1 90 110 LEU A N 1
ATOM 852 C CA . LEU A 1 110 ? 12.75 15.086 4.461 1 90 110 LEU A CA 1
ATOM 853 C C . LEU A 1 110 ? 12.43 14.859 5.934 1 90 110 LEU A C 1
ATOM 855 O O . LEU A 1 110 ? 12.039 15.789 6.641 1 90 110 LEU A O 1
ATOM 859 N N . PHE A 1 111 ? 12.633 13.68 6.359 1 89.38 111 PHE A N 1
ATOM 860 C CA . PHE A 1 111 ? 12.336 13.305 7.738 1 89.38 111 PHE A CA 1
ATOM 861 C C . PHE A 1 111 ? 13.312 13.977 8.695 1 89.38 111 PHE A C 1
ATOM 863 O O . PHE A 1 111 ? 12.93 14.383 9.797 1 89.38 111 PHE A O 1
ATOM 870 N N . ARG A 1 112 ? 14.5 14.227 8.305 1 86.69 112 ARG A N 1
ATOM 871 C CA . ARG A 1 112 ? 15.547 14.82 9.125 1 86.69 112 ARG A CA 1
ATOM 872 C C . ARG A 1 112 ? 15.43 16.344 9.156 1 86.69 112 ARG A C 1
ATOM 874 O O . ARG A 1 112 ? 15.781 16.984 10.148 1 86.69 112 ARG A O 1
ATOM 881 N N . THR A 1 113 ? 14.953 17 8.109 1 76.88 113 THR A N 1
ATOM 882 C CA . THR A 1 113 ? 14.977 18.453 7.996 1 76.88 113 THR A CA 1
ATOM 883 C C . THR A 1 113 ? 13.664 19.047 8.5 1 76.88 113 THR A C 1
ATOM 885 O O . THR A 1 113 ? 13.586 20.25 8.758 1 76.88 113 THR A O 1
ATOM 888 N N . HIS A 1 114 ? 12.594 18.578 8.391 1 64.19 114 HIS A N 1
ATOM 889 C CA . HIS A 1 114 ? 11.352 19.219 8.82 1 64.19 114 HIS A CA 1
ATOM 890 C C . HIS A 1 114 ? 11.109 19 10.312 1 64.19 114 HIS A C 1
ATOM 892 O O . HIS A 1 114 ? 11.375 17.906 10.836 1 64.19 114 HIS A O 1
ATOM 898 N N . PRO A 1 115 ? 10.891 20.266 11.094 1 52.5 115 PRO A N 1
ATOM 899 C CA . PRO A 1 115 ? 10.93 20.484 12.547 1 52.5 115 PRO A CA 1
ATOM 900 C C . PRO A 1 115 ? 10.047 19.5 13.305 1 52.5 115 PRO A C 1
ATOM 902 O O . PRO A 1 115 ? 9.008 19.062 12.789 1 52.5 115 PRO A O 1
ATOM 905 N N . LYS A 1 116 ? 10.586 18.656 14.109 1 52.66 116 LYS A N 1
ATOM 906 C CA . LYS A 1 116 ? 10.047 17.969 15.281 1 52.66 116 LYS A CA 1
ATOM 907 C C . LYS A 1 116 ? 8.898 18.766 15.898 1 52.66 116 LYS A C 1
ATOM 909 O O . LYS A 1 116 ? 8.805 19.969 15.727 1 52.66 116 LYS A O 1
ATOM 914 N N . SER A 1 117 ? 7.605 18.203 16.062 1 45.75 117 SER A N 1
ATOM 915 C CA . SER A 1 117 ? 6.645 18.859 16.922 1 45.75 117 SER A CA 1
ATOM 916 C C . SER A 1 117 ? 7.34 19.797 17.906 1 45.75 117 SER A C 1
ATOM 918 O O . SER A 1 117 ? 8.383 19.453 18.469 1 45.75 117 SER A O 1
ATOM 920 N N . ALA A 1 118 ? 7.184 21.234 17.578 1 40.41 118 ALA A N 1
ATOM 921 C CA . ALA A 1 118 ? 7.531 22.109 18.688 1 40.41 118 ALA A CA 1
ATOM 922 C C . ALA A 1 118 ? 7.191 21.469 20.031 1 40.41 118 ALA A C 1
ATOM 924 O O . ALA A 1 118 ? 6.078 20.984 20.219 1 40.41 118 ALA A O 1
ATOM 925 N N . VAL A 1 119 ? 8.172 20.953 20.844 1 36.59 119 VAL A N 1
ATOM 926 C CA . VAL A 1 119 ? 7.871 20.859 22.266 1 36.59 119 VAL A CA 1
ATOM 927 C C . VAL A 1 119 ? 7.254 22.156 22.766 1 36.59 119 VAL A C 1
ATOM 929 O O . VAL A 1 119 ? 7.75 23.25 22.453 1 36.59 119 VAL A O 1
ATOM 932 N N . MET B 1 1 ? -8.062 6.566 13.648 1 94.88 1 MET B N 1
ATOM 933 C CA . MET B 1 1 ? -6.676 6.473 13.203 1 94.88 1 MET B CA 1
ATOM 934 C C . MET B 1 1 ? -5.957 5.32 13.891 1 94.88 1 MET B C 1
ATOM 936 O O . MET B 1 1 ? -5.305 4.504 13.242 1 94.88 1 MET B O 1
ATOM 940 N N . THR B 1 2 ? -6.223 5.082 15.188 1 96.19 2 THR B N 1
ATOM 941 C CA . THR B 1 2 ? -5.539 4.043 15.945 1 96.19 2 THR B CA 1
ATOM 942 C C . THR B 1 2 ? -5.941 2.656 15.445 1 96.19 2 THR B C 1
ATOM 944 O O . THR B 1 2 ? -5.082 1.812 15.188 1 96.19 2 THR B O 1
ATOM 947 N N . LEU B 1 3 ? -7.191 2.49 15.258 1 97.38 3 LEU B N 1
ATOM 948 C CA . LEU B 1 3 ? -7.672 1.178 14.836 1 97.38 3 LEU B CA 1
ATOM 949 C C . LEU B 1 3 ? -7.148 0.828 13.453 1 97.38 3 LEU B C 1
ATOM 951 O O . LEU B 1 3 ? -6.762 -0.316 13.195 1 97.38 3 LEU B O 1
ATOM 955 N N . SER B 1 4 ? -7.188 1.759 12.555 1 97.94 4 SER B N 1
ATOM 956 C CA . SER B 1 4 ? -6.66 1.492 11.227 1 97.94 4 SER B CA 1
ATOM 957 C C . SER B 1 4 ? -5.156 1.231 11.266 1 97.94 4 SER B C 1
ATOM 959 O O . SER B 1 4 ? -4.652 0.362 10.555 1 97.94 4 SER B O 1
ATOM 961 N N . ALA B 1 5 ? -4.41 1.956 12.102 1 98.5 5 ALA B N 1
ATOM 962 C CA . ALA B 1 5 ? -2.975 1.739 12.258 1 98.5 5 ALA B CA 1
ATOM 963 C C . ALA B 1 5 ? -2.684 0.322 12.742 1 98.5 5 ALA B C 1
ATOM 965 O O . ALA B 1 5 ? -1.808 -0.358 12.203 1 98.5 5 ALA B O 1
ATOM 966 N N . LEU B 1 6 ? -3.416 -0.118 13.703 1 98.19 6 LEU B N 1
ATOM 967 C CA . LEU B 1 6 ? -3.203 -1.443 14.273 1 98.19 6 LEU B CA 1
ATOM 968 C C . LEU B 1 6 ? -3.551 -2.531 13.258 1 98.19 6 LEU B C 1
ATOM 970 O O . LEU B 1 6 ? -2.797 -3.494 13.094 1 98.19 6 LEU B O 1
ATOM 974 N N . THR B 1 7 ? -4.688 -2.377 12.609 1 98.38 7 THR B N 1
ATOM 975 C CA . THR B 1 7 ? -5.129 -3.361 11.625 1 98.38 7 THR B CA 1
ATOM 976 C C . THR B 1 7 ? -4.133 -3.459 10.477 1 98.38 7 THR B C 1
ATOM 978 O O . THR B 1 7 ? -3.713 -4.555 10.102 1 98.38 7 THR B O 1
ATOM 981 N N . LEU B 1 8 ? -3.703 -2.348 9.93 1 98.69 8 LEU B N 1
ATOM 982 C CA . LEU B 1 8 ? -2.748 -2.32 8.828 1 98.69 8 LEU B CA 1
ATOM 983 C C . LEU B 1 8 ? -1.373 -2.795 9.289 1 98.69 8 LEU B C 1
ATOM 985 O O . LEU B 1 8 ? -0.683 -3.51 8.555 1 98.69 8 LEU B O 1
ATOM 989 N N . GLY B 1 9 ? -0.985 -2.408 10.508 1 98.62 9 GLY B N 1
ATOM 990 C CA . GLY B 1 9 ? 0.297 -2.826 11.055 1 98.62 9 GLY B CA 1
ATOM 991 C C . GLY B 1 9 ? 0.406 -4.328 11.234 1 98.62 9 GLY B C 1
ATOM 992 O O . GLY B 1 9 ? 1.386 -4.941 10.805 1 98.62 9 GLY B O 1
ATOM 993 N N . ILE B 1 10 ? -0.587 -4.91 11.844 1 98.44 10 ILE B N 1
ATOM 994 C CA . ILE B 1 10 ? -0.595 -6.348 12.086 1 98.44 10 ILE B CA 1
ATOM 995 C C . ILE B 1 10 ? -0.612 -7.094 10.75 1 98.44 10 ILE B C 1
ATOM 997 O O . ILE B 1 10 ? 0.143 -8.047 10.555 1 98.44 10 ILE B O 1
ATOM 1001 N N . SER B 1 11 ? -1.463 -6.664 9.852 1 98.19 11 SER B N 1
ATOM 1002 C CA . SER B 1 11 ? -1.513 -7.281 8.531 1 98.19 11 SER B CA 1
ATOM 1003 C C . SER B 1 11 ? -0.18 -7.141 7.801 1 98.19 11 SER B C 1
ATOM 1005 O O . SER B 1 11 ? 0.324 -8.102 7.223 1 98.19 11 SER B O 1
ATOM 1007 N N . GLY B 1 12 ? 0.388 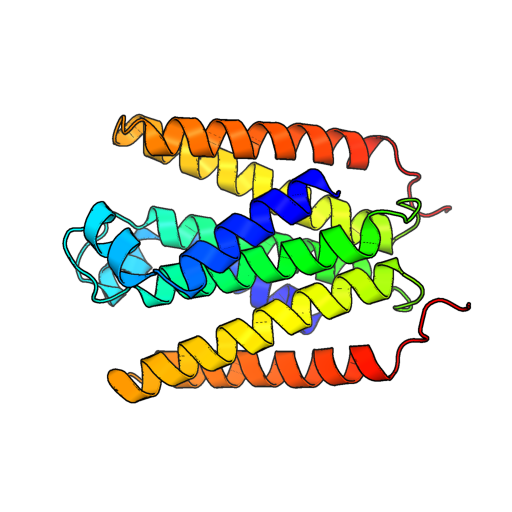-5.922 7.875 1 98.44 12 GLY B N 1
ATOM 1008 C CA . GLY B 1 12 ? 1.664 -5.68 7.223 1 98.44 12 GLY B CA 1
ATOM 1009 C C . GLY B 1 12 ? 2.787 -6.539 7.77 1 98.44 12 GLY B C 1
ATOM 1010 O O . GLY B 1 12 ? 3.518 -7.176 7.004 1 98.44 12 GLY B O 1
ATOM 1011 N N . ILE B 1 13 ? 2.871 -6.648 9.031 1 98.44 13 ILE B N 1
ATOM 1012 C CA . ILE B 1 13 ? 3.91 -7.441 9.672 1 98.44 13 ILE B CA 1
ATOM 1013 C C . ILE B 1 13 ? 3.734 -8.914 9.312 1 98.44 13 ILE B C 1
ATOM 1015 O O . ILE B 1 13 ? 4.711 -9.609 9.023 1 98.44 13 ILE B O 1
ATOM 1019 N N . SER B 1 14 ? 2.547 -9.422 9.281 1 98.19 14 SER B N 1
ATOM 1020 C CA . SER B 1 14 ? 2.27 -10.805 8.914 1 98.19 14 SER B CA 1
ATOM 1021 C C . SER B 1 14 ? 2.721 -11.094 7.484 1 98.19 14 SER B C 1
ATOM 1023 O O . SER B 1 14 ? 3.32 -12.133 7.215 1 98.19 14 SER B O 1
ATOM 1025 N N . LEU B 1 15 ? 2.504 -10.18 6.559 1 97.88 15 LEU B N 1
ATOM 1026 C CA . LEU B 1 15 ? 2.854 -10.375 5.156 1 97.88 15 LEU B CA 1
ATOM 1027 C C . LEU B 1 15 ? 4.359 -10.242 4.949 1 97.88 15 LEU B C 1
ATOM 1029 O O . LEU B 1 15 ? 4.918 -10.844 4.031 1 97.88 15 LEU B O 1
ATOM 1033 N N . LEU B 1 16 ? 4.992 -9.469 5.836 1 98.19 16 LEU B N 1
ATOM 1034 C CA . LEU B 1 16 ? 6.434 -9.273 5.746 1 98.19 16 LEU B CA 1
ATOM 1035 C C . LEU B 1 16 ? 7.184 -10.516 6.211 1 98.19 16 LEU B C 1
ATOM 1037 O O . LEU B 1 16 ? 8.203 -10.891 5.625 1 98.19 16 LEU B O 1
ATOM 1041 N N . PHE B 1 17 ? 6.637 -11.203 7.16 1 97.81 17 PHE B N 1
ATOM 1042 C CA . PHE B 1 17 ? 7.418 -12.242 7.812 1 97.81 17 PHE B CA 1
ATOM 1043 C C . PHE B 1 17 ? 6.91 -13.625 7.418 1 97.81 17 PHE B C 1
ATOM 1045 O O . PHE B 1 17 ? 7.625 -14.625 7.566 1 97.81 17 PHE B O 1
ATOM 1052 N N . PHE B 1 18 ? 5.719 -13.781 6.922 1 97.5 18 PHE B N 1
ATOM 1053 C CA . PHE B 1 18 ? 5.18 -15.086 6.543 1 97.5 18 PHE B CA 1
ATOM 1054 C C . PHE B 1 18 ? 4.648 -15.055 5.117 1 97.5 18 PHE B C 1
ATOM 1056 O O . PHE B 1 18 ? 3.533 -15.508 4.855 1 97.5 18 PHE B O 1
ATOM 1063 N N . PRO B 1 19 ? 5.406 -14.508 4.168 1 96.12 19 PRO B N 1
ATOM 1064 C CA . PRO B 1 19 ? 4.887 -14.406 2.805 1 96.12 19 PRO B CA 1
ATOM 1065 C C . PRO B 1 19 ? 4.762 -15.758 2.113 1 96.12 19 PRO B C 1
ATOM 1067 O O . PRO B 1 19 ? 3.797 -15.992 1.379 1 96.12 19 PRO B O 1
ATOM 1070 N N . ASP B 1 20 ? 5.684 -16.719 2.424 1 96.19 20 ASP B N 1
ATOM 1071 C CA . ASP B 1 20 ? 5.688 -18.016 1.766 1 96.19 20 ASP B CA 1
ATOM 1072 C C . ASP B 1 20 ? 4.504 -18.875 2.217 1 96.19 20 ASP B C 1
ATOM 1074 O O . ASP B 1 20 ? 3.838 -19.5 1.396 1 96.19 20 ASP B O 1
ATOM 1078 N N . GLU B 1 21 ? 4.273 -18.844 3.531 1 95.81 21 GLU B N 1
ATOM 1079 C CA . GLU B 1 21 ? 3.162 -19.609 4.082 1 95.81 21 GLU B CA 1
ATOM 1080 C C . GLU B 1 21 ? 1.824 -19.125 3.535 1 95.81 21 GLU B C 1
ATOM 1082 O O . GLU B 1 21 ? 0.978 -19.922 3.139 1 95.81 21 GLU B O 1
ATOM 1087 N N . ILE B 1 22 ? 1.657 -17.875 3.396 1 94.5 22 ILE B N 1
ATOM 1088 C CA . ILE B 1 22 ? 0.397 -17.281 2.953 1 94.5 22 ILE B CA 1
ATOM 1089 C C . ILE B 1 22 ? 0.227 -17.5 1.451 1 94.5 22 ILE B C 1
ATOM 1091 O O . ILE 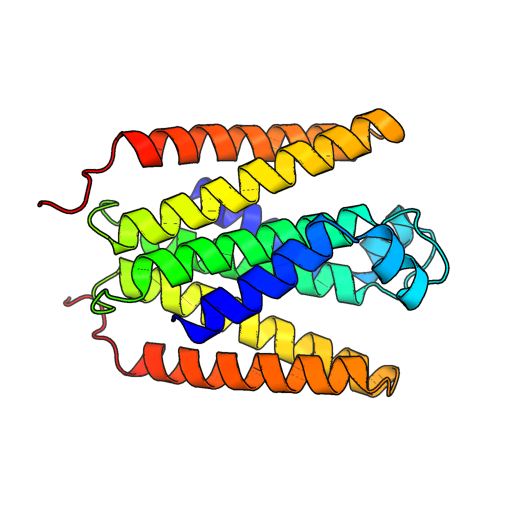B 1 22 ? -0.846 -17.906 0.994 1 94.5 22 ILE B O 1
ATOM 1095 N N . MET B 1 23 ? 1.292 -17.281 0.716 1 93 23 MET B N 1
ATOM 1096 C CA . MET B 1 23 ? 1.225 -17.484 -0.729 1 93 23 MET B CA 1
ATOM 1097 C C . MET B 1 23 ? 0.927 -18.938 -1.069 1 93 23 MET B C 1
ATOM 1099 O O . MET B 1 23 ? 0.137 -19.219 -1.972 1 93 23 MET B O 1
ATOM 1103 N N . HIS B 1 24 ? 1.573 -19.844 -0.31 1 92.5 24 HIS B N 1
ATOM 1104 C CA . HIS B 1 24 ? 1.347 -21.266 -0.536 1 92.5 24 HIS B CA 1
ATOM 1105 C C . HIS B 1 24 ? -0.111 -21.641 -0.288 1 92.5 24 HIS B C 1
ATOM 1107 O O . HIS B 1 24 ? -0.685 -22.438 -1.026 1 92.5 24 HIS B O 1
ATOM 1113 N N . LYS B 1 25 ? -0.694 -21.094 0.673 1 89.62 25 LYS B N 1
ATOM 1114 C CA . LYS B 1 25 ? -2.098 -21.344 0.983 1 89.62 25 LYS B CA 1
ATOM 1115 C C . LYS B 1 25 ? -3.012 -20.781 -0.103 1 89.62 25 LYS B C 1
ATOM 1117 O O . LYS B 1 25 ? -4.043 -21.375 -0.421 1 89.62 25 LYS B O 1
ATOM 1122 N N . LEU B 1 26 ? -2.602 -19.75 -0.761 1 85.62 26 LEU B N 1
ATOM 1123 C CA . LEU B 1 26 ? -3.438 -19.062 -1.747 1 85.62 26 LEU B CA 1
ATOM 1124 C C . LEU B 1 26 ? -3.287 -19.719 -3.121 1 85.62 26 LEU B C 1
ATOM 1126 O O . LEU B 1 26 ? -4.281 -19.969 -3.801 1 85.62 26 LEU B O 1
ATOM 1130 N N . SER B 1 27 ? -2.049 -20.016 -3.557 1 84.62 27 SER B N 1
ATOM 1131 C CA . SER B 1 27 ? -1.831 -20.375 -4.953 1 84.62 27 SER B CA 1
ATOM 1132 C C . SER B 1 27 ? -1.19 -21.75 -5.066 1 84.62 27 SER B C 1
ATOM 1134 O O . SER B 1 27 ? -1.093 -22.312 -6.164 1 84.62 27 SER B O 1
ATOM 1136 N N . GLY B 1 28 ? -0.757 -22.359 -4 1 86.31 28 GLY B N 1
ATOM 1137 C CA . GLY B 1 28 ? -0.106 -23.656 -4.035 1 86.31 28 GLY B CA 1
ATOM 1138 C C . GLY B 1 28 ? 1.372 -23.578 -4.367 1 86.31 28 GLY B C 1
ATOM 1139 O O . GLY B 1 28 ? 2.061 -24.594 -4.41 1 86.31 28 GLY B O 1
ATOM 1140 N N . ASN B 1 29 ? 1.859 -22.359 -4.703 1 86.25 29 ASN B N 1
ATOM 1141 C CA . ASN B 1 29 ? 3.27 -22.125 -4.984 1 86.25 29 ASN B CA 1
ATOM 1142 C C . ASN B 1 29 ? 3.77 -20.859 -4.285 1 86.25 29 ASN B C 1
ATOM 1144 O O . ASN B 1 29 ? 2.973 -20 -3.893 1 86.25 29 ASN B O 1
ATOM 1148 N N . ASN B 1 30 ? 5.109 -20.828 -4.043 1 86.94 30 ASN B N 1
ATOM 1149 C CA . ASN B 1 30 ? 5.645 -19.688 -3.303 1 86.94 30 ASN B CA 1
ATOM 1150 C C . ASN B 1 30 ? 6.539 -18.812 -4.18 1 86.94 30 ASN B C 1
ATOM 1152 O O . ASN B 1 30 ? 7.266 -17.953 -3.678 1 86.94 30 ASN B O 1
ATOM 1156 N N . GLN B 1 31 ? 6.539 -18.953 -5.402 1 82.81 31 GLN B N 1
ATOM 1157 C CA . GLN B 1 31 ? 7.488 -18.328 -6.312 1 82.81 31 GLN B CA 1
ATOM 1158 C C . GLN B 1 31 ? 7.383 -16.812 -6.262 1 82.81 31 GLN B C 1
ATOM 1160 O O . GLN B 1 31 ? 8.391 -16.109 -6.297 1 82.81 31 GLN B O 1
ATOM 1165 N N . TYR B 1 32 ? 6.152 -16.234 -6.027 1 86.81 32 TYR B N 1
ATOM 1166 C CA . TYR B 1 32 ? 6 -14.781 -6.07 1 86.81 32 TYR B CA 1
ATOM 1167 C C . TYR B 1 32 ? 5.434 -14.258 -4.754 1 86.81 32 TYR B C 1
ATOM 1169 O O . TYR B 1 32 ? 4.586 -13.359 -4.754 1 86.81 32 TYR B O 1
ATOM 1177 N N . SER B 1 33 ? 6.113 -14.812 -3.703 1 94 33 SER B N 1
ATOM 1178 C CA . SER B 1 33 ? 5.73 -14.359 -2.369 1 94 33 SER B CA 1
ATOM 1179 C C . SER B 1 33 ? 6.176 -12.922 -2.121 1 94 33 SER B C 1
ATOM 1181 O O . SER B 1 33 ? 5.648 -12.25 -1.233 1 94 33 SER B O 1
ATOM 1183 N N . ILE B 1 34 ? 7.094 -12.422 -2.928 1 94.81 34 ILE B N 1
ATOM 1184 C CA . ILE B 1 34 ? 7.609 -11.062 -2.824 1 94.81 34 ILE B CA 1
ATOM 1185 C C . ILE B 1 34 ? 6.473 -10.062 -3.01 1 94.81 34 ILE B C 1
ATOM 1187 O O . ILE B 1 34 ? 6.461 -9 -2.383 1 94.81 34 ILE B O 1
ATOM 1191 N N . ILE B 1 35 ? 5.477 -10.422 -3.805 1 95.75 35 ILE B N 1
ATOM 1192 C CA . ILE B 1 35 ? 4.344 -9.539 -4.055 1 95.75 35 ILE B CA 1
ATOM 1193 C C . ILE B 1 35 ? 3.588 -9.289 -2.754 1 95.75 35 ILE B C 1
ATOM 1195 O O . ILE B 1 35 ? 3.17 -8.164 -2.479 1 95.75 35 ILE B O 1
ATOM 1199 N N . LEU B 1 36 ? 3.488 -10.297 -1.94 1 96.88 36 LEU B N 1
ATOM 1200 C CA . LEU B 1 36 ? 2.848 -10.156 -0.637 1 96.88 36 LEU B CA 1
ATOM 1201 C C . LEU B 1 36 ? 3.695 -9.305 0.298 1 96.88 36 LEU B C 1
ATOM 1203 O O . LEU B 1 36 ? 3.16 -8.547 1.109 1 96.88 36 LEU B O 1
ATOM 1207 N N . GLN B 1 37 ? 4.973 -9.367 0.19 1 98.06 37 GLN B N 1
ATOM 1208 C CA . GLN B 1 37 ? 5.859 -8.562 1.025 1 98.06 37 GLN B CA 1
ATOM 1209 C C . GLN B 1 37 ? 5.785 -7.09 0.646 1 98.06 37 GLN B C 1
ATOM 1211 O O . GLN B 1 37 ? 5.887 -6.215 1.51 1 98.06 37 GLN B O 1
ATOM 1216 N N . VAL B 1 38 ? 5.598 -6.832 -0.599 1 98 38 VAL B N 1
ATOM 1217 C CA . VAL B 1 38 ? 5.418 -5.453 -1.04 1 98 38 VAL B CA 1
ATOM 1218 C C . VAL B 1 38 ? 4.117 -4.891 -0.464 1 98 38 VAL B C 1
ATOM 1220 O O . VAL B 1 38 ? 4.086 -3.76 0.021 1 98 38 VAL B O 1
ATOM 1223 N N . ILE B 1 39 ? 3.055 -5.664 -0.436 1 98.31 39 ILE B N 1
ATOM 1224 C CA . ILE B 1 39 ? 1.809 -5.273 0.216 1 98.31 39 ILE B CA 1
ATOM 1225 C C . ILE B 1 39 ? 2.064 -5.004 1.696 1 98.31 39 ILE B C 1
ATOM 1227 O O . ILE B 1 39 ? 1.585 -4.008 2.244 1 98.31 39 ILE B O 1
ATOM 1231 N N . GLY B 1 40 ? 2.832 -5.922 2.273 1 98.69 40 GLY B N 1
ATOM 1232 C CA . GLY B 1 40 ? 3.17 -5.75 3.676 1 98.69 40 GLY B CA 1
ATOM 1233 C C . GLY B 1 40 ? 3.873 -4.434 3.961 1 98.69 40 GLY B C 1
ATOM 1234 O O . GLY B 1 40 ? 3.547 -3.746 4.93 1 98.69 40 GLY B O 1
ATOM 1235 N N . ALA B 1 41 ? 4.812 -4.07 3.152 1 98.69 41 ALA B N 1
ATOM 1236 C CA . ALA B 1 41 ? 5.535 -2.807 3.301 1 98.69 41 ALA B CA 1
ATOM 1237 C C . ALA B 1 41 ? 4.594 -1.616 3.146 1 98.69 41 ALA B C 1
ATOM 1239 O O . ALA B 1 41 ? 4.707 -0.627 3.875 1 98.69 41 ALA B O 1
ATOM 1240 N N . LEU B 1 42 ? 3.703 -1.708 2.205 1 98.75 42 LEU B N 1
ATOM 1241 C CA . LEU B 1 42 ? 2.732 -0.645 1.971 1 98.75 42 LEU B CA 1
ATOM 1242 C C . LEU B 1 42 ? 1.779 -0.509 3.154 1 98.75 42 LEU B C 1
ATOM 1244 O O . LEU B 1 42 ? 1.517 0.603 3.619 1 98.75 42 LEU B O 1
ATOM 1248 N N . TYR B 1 43 ? 1.312 -1.668 3.645 1 98.88 43 TYR B N 1
ATOM 1249 C CA . TYR B 1 43 ? 0.453 -1.653 4.824 1 98.88 43 TYR B CA 1
ATOM 1250 C C . TYR B 1 43 ? 1.182 -1.057 6.023 1 98.88 43 TYR B C 1
ATOM 1252 O O .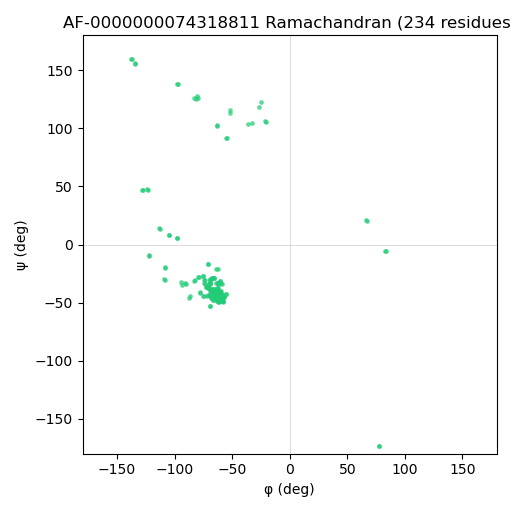 TYR B 1 43 ? 0.617 -0.245 6.762 1 98.88 43 TYR B O 1
ATOM 1260 N N . PHE B 1 44 ? 2.381 -1.434 6.184 1 98.69 44 PHE B N 1
ATOM 1261 C CA . PHE B 1 44 ? 3.156 -0.928 7.309 1 98.69 44 PHE B CA 1
ATOM 1262 C C . PHE B 1 44 ? 3.381 0.575 7.18 1 98.69 44 PHE B C 1
ATOM 1264 O O . PHE B 1 44 ? 3.352 1.299 8.18 1 98.69 44 PHE B O 1
ATOM 1271 N N . GLY B 1 45 ? 3.623 1.056 5.969 1 98.44 45 GLY B N 1
ATOM 1272 C CA . GLY B 1 45 ? 3.744 2.486 5.738 1 98.44 45 GLY B CA 1
ATOM 1273 C C . GLY B 1 45 ? 2.502 3.262 6.133 1 98.44 45 GLY B C 1
ATOM 1274 O O . GLY B 1 45 ? 2.588 4.266 6.84 1 98.44 45 GLY B O 1
ATOM 1275 N N . PHE B 1 46 ? 1.362 2.797 5.738 1 98.56 46 PHE B N 1
ATOM 1276 C CA . PHE B 1 46 ? 0.106 3.426 6.129 1 98.56 46 PHE B CA 1
ATOM 1277 C C . PHE B 1 46 ? -0.093 3.35 7.637 1 98.56 46 PHE B C 1
ATOM 1279 O O . PHE B 1 46 ? -0.607 4.289 8.25 1 98.56 46 PHE B O 1
ATOM 1286 N N . ALA B 1 47 ? 0.268 2.201 8.219 1 98.69 47 ALA B N 1
ATOM 1287 C CA . ALA B 1 47 ? 0.154 2.037 9.664 1 98.69 47 ALA B CA 1
ATOM 1288 C C . ALA B 1 47 ? 0.974 3.092 10.398 1 98.69 47 ALA B C 1
ATOM 1290 O O . ALA B 1 47 ? 0.494 3.701 11.359 1 98.69 47 ALA B O 1
ATOM 1291 N N . MET B 1 48 ? 2.168 3.342 9.938 1 97.88 48 MET B N 1
ATOM 1292 C CA . MET B 1 48 ? 3.039 4.332 10.562 1 97.88 48 MET B CA 1
ATOM 1293 C C . MET B 1 48 ? 2.455 5.734 10.43 1 97.88 48 MET B C 1
ATOM 1295 O O . MET B 1 48 ? 2.49 6.52 11.375 1 97.88 48 MET B O 1
ATOM 1299 N N . SER B 1 49 ? 1.96 6.043 9.258 1 96.5 49 SER B N 1
ATOM 1300 C CA . SER B 1 49 ? 1.335 7.344 9.039 1 96.5 49 SER B CA 1
ATOM 1301 C C . SER B 1 49 ? 0.141 7.547 9.961 1 96.5 49 SER B C 1
ATOM 1303 O O . SER B 1 49 ? 0.039 8.578 10.633 1 96.5 49 SER B O 1
ATOM 1305 N N . ASN B 1 50 ? -0.74 6.543 10.016 1 96.94 50 ASN B N 1
ATOM 1306 C CA . ASN B 1 50 ? -1.947 6.629 10.828 1 96.94 50 ASN B CA 1
ATOM 1307 C C . ASN B 1 50 ? -1.618 6.66 12.32 1 96.94 50 ASN B C 1
ATOM 1309 O O . ASN B 1 50 ? -2.256 7.383 13.086 1 96.94 50 ASN B O 1
ATOM 1313 N N . TRP B 1 51 ? -0.64 5.918 12.75 1 96.75 51 TRP B N 1
ATOM 1314 C CA . TRP B 1 51 ? -0.225 5.891 14.148 1 96.75 51 TRP B CA 1
ATOM 1315 C C . TRP B 1 51 ? 0.339 7.242 14.578 1 96.75 51 TRP B C 1
ATOM 1317 O O . TRP B 1 51 ? 0.006 7.746 15.648 1 96.75 51 TRP B O 1
ATOM 1327 N N . THR B 1 52 ? 1.175 7.832 13.766 1 93.88 52 THR B N 1
ATOM 1328 C CA . THR B 1 52 ? 1.829 9.094 14.078 1 93.88 52 THR B CA 1
ATOM 1329 C C . THR B 1 52 ? 0.811 10.234 14.133 1 93.88 52 THR B C 1
ATOM 1331 O O . THR B 1 52 ? 0.968 11.18 14.906 1 93.88 52 THR B O 1
ATOM 1334 N N . SER B 1 53 ? -0.258 10.133 13.391 1 92.06 53 SER B N 1
ATOM 1335 C CA . SER B 1 53 ? -1.231 11.219 13.32 1 92.06 53 SER B CA 1
ATOM 1336 C C . SER B 1 53 ? -2.41 10.969 14.258 1 92.06 53 SER B C 1
ATOM 1338 O O . SER B 1 53 ? -3.367 11.742 14.281 1 92.06 53 SER B O 1
ATOM 1340 N N . LYS B 1 54 ? -2.369 9.938 15.07 1 91.12 54 LYS B N 1
ATOM 1341 C CA . LYS B 1 54 ? -3.543 9.445 15.789 1 91.12 54 LYS B CA 1
ATOM 1342 C C . LYS B 1 54 ? -4.027 10.469 16.812 1 91.12 54 LYS B C 1
ATOM 1344 O O . LYS B 1 54 ? -5.211 10.5 17.156 1 91.12 54 LYS B O 1
ATOM 1349 N N . ASN B 1 55 ? -3.182 11.297 17.359 1 84.25 55 ASN B N 1
ATOM 1350 C CA . ASN B 1 55 ? -3.574 12.242 18.391 1 84.25 55 ASN B CA 1
ATOM 1351 C C . ASN B 1 55 ? -3.664 13.664 17.844 1 84.25 55 ASN B C 1
ATOM 1353 O O . ASN B 1 55 ? -3.775 14.625 18.625 1 84.25 55 ASN B O 1
ATOM 1357 N N . SER B 1 56 ? -3.549 13.727 16.609 1 75.94 56 SER B N 1
ATOM 1358 C CA . SER B 1 56 ? -3.551 15.07 16.047 1 75.94 56 SER B CA 1
ATOM 1359 C C . SER B 1 56 ? -4.934 15.453 15.516 1 75.94 56 SER B C 1
ATOM 1361 O O . SER B 1 56 ? -5.727 14.578 15.164 1 75.94 56 SER B O 1
ATOM 1363 N N . ILE B 1 57 ? -5.242 16.719 15.844 1 66 57 ILE B N 1
ATOM 1364 C CA . ILE B 1 57 ? -6.465 17.234 15.227 1 66 57 ILE B CA 1
ATOM 1365 C C . ILE B 1 57 ? -6.301 17.266 13.711 1 66 57 ILE B C 1
ATOM 1367 O O . ILE B 1 57 ? -5.461 18.016 13.195 1 66 57 ILE B O 1
ATOM 1371 N N . LEU B 1 58 ? -6.949 16.219 13.203 1 64.19 58 LEU B N 1
ATOM 1372 C CA . LEU B 1 58 ? -6.867 16.188 11.742 1 64.19 58 LEU B CA 1
ATOM 1373 C C . LEU B 1 58 ? -7.355 17.5 11.148 1 64.19 58 LEU B C 1
ATOM 1375 O O . LEU B 1 58 ? -8.539 17.844 11.258 1 64.19 58 LEU B O 1
ATOM 1379 N N . GLY B 1 59 ? -6.398 18.391 10.961 1 65.94 59 GLY B N 1
ATOM 1380 C CA . GLY B 1 59 ? -6.711 19.672 10.344 1 65.94 59 GLY B CA 1
ATOM 1381 C C . GLY B 1 59 ? -5.68 20.109 9.32 1 65.94 59 GLY B C 1
ATOM 1382 O O . GLY B 1 59 ? -4.641 19.453 9.164 1 65.94 59 GLY B O 1
ATOM 1383 N N . GLY B 1 60 ? -6.145 20.938 8.555 1 76.56 60 GLY B N 1
ATOM 1384 C CA . GLY B 1 60 ? -5.27 21.531 7.559 1 76.56 60 GLY B CA 1
ATOM 1385 C C . GLY B 1 60 ? -5 20.625 6.379 1 76.56 60 GLY B C 1
ATOM 1386 O O . GLY B 1 60 ? -5.688 19.609 6.199 1 76.56 60 GLY B O 1
ATOM 1387 N N . ILE B 1 61 ? -4.195 20.984 5.566 1 81.38 61 ILE B N 1
ATOM 1388 C CA . ILE B 1 61 ? -3.93 20.312 4.293 1 81.38 61 ILE B CA 1
ATOM 1389 C C . ILE B 1 61 ? -3.277 18.953 4.547 1 81.38 61 ILE B C 1
ATOM 1391 O O . ILE B 1 61 ? -3.553 17.984 3.838 1 81.38 61 ILE B O 1
ATOM 1395 N N . TYR B 1 62 ? -2.531 18.797 5.621 1 83.19 62 TYR B N 1
ATOM 1396 C CA . TYR B 1 62 ? -1.83 17.531 5.883 1 83.19 62 TYR B CA 1
ATOM 1397 C C . TYR B 1 62 ? -2.783 16.484 6.438 1 83.19 62 TYR B C 1
ATOM 1399 O O . TYR B 1 62 ? -2.691 15.312 6.082 1 83.19 62 TYR B O 1
ATOM 1407 N N . GLY B 1 63 ? -3.627 17 7.316 1 87.44 63 GLY B N 1
ATOM 1408 C CA . GLY B 1 63 ? -4.652 16.078 7.781 1 87.44 63 GLY B CA 1
ATOM 1409 C C . GLY B 1 63 ? -5.535 15.555 6.668 1 87.44 63 GLY B C 1
ATOM 1410 O O . GLY B 1 63 ? -5.844 14.367 6.621 1 87.44 63 GLY B O 1
ATOM 1411 N N . ARG B 1 64 ? -5.852 16.438 5.777 1 90.94 64 ARG B N 1
ATOM 1412 C CA . ARG B 1 64 ? -6.645 16.047 4.613 1 90.94 64 ARG B CA 1
ATOM 1413 C C . ARG B 1 64 ? -5.895 15.055 3.746 1 90.94 64 ARG B C 1
ATOM 1415 O O . ARG B 1 64 ? -6.488 14.117 3.213 1 90.94 64 ARG B O 1
ATOM 1422 N N . ALA B 1 65 ? -4.629 15.234 3.584 1 93.44 65 ALA B N 1
ATOM 1423 C CA . ALA B 1 65 ? -3.791 14.352 2.773 1 93.44 65 ALA B CA 1
ATOM 1424 C C . ALA B 1 65 ? -3.795 12.93 3.324 1 93.44 65 ALA B C 1
ATOM 1426 O O . ALA B 1 65 ? -3.941 11.969 2.568 1 93.44 65 ALA B O 1
ATOM 1427 N N . ILE B 1 66 ? -3.672 12.789 4.602 1 94.88 66 ILE B N 1
ATOM 1428 C CA . ILE B 1 66 ? -3.652 11.477 5.234 1 94.88 66 ILE B CA 1
ATOM 1429 C C . ILE B 1 66 ? -5.016 10.812 5.074 1 94.88 66 ILE B C 1
ATOM 1431 O O . ILE B 1 66 ? -5.102 9.633 4.711 1 94.88 66 ILE B O 1
ATOM 1435 N N . VAL B 1 67 ? -6.094 11.609 5.242 1 95.25 67 VAL B N 1
ATOM 1436 C CA . VAL B 1 67 ? -7.449 11.07 5.188 1 95.25 67 VAL B CA 1
ATOM 1437 C C . VAL B 1 67 ? -7.773 10.633 3.758 1 95.25 67 VAL B C 1
ATOM 1439 O O . VAL B 1 67 ? -8.305 9.547 3.539 1 95.25 67 VAL B O 1
ATOM 1442 N N . ILE B 1 68 ? -7.426 11.398 2.807 1 96.38 68 ILE B N 1
ATOM 1443 C CA . ILE B 1 68 ? -7.777 11.07 1.428 1 96.38 68 ILE B CA 1
ATOM 1444 C C . ILE B 1 68 ? -6.965 9.867 0.957 1 96.38 68 ILE B C 1
ATOM 1446 O O . ILE B 1 68 ? -7.457 9.055 0.172 1 96.38 68 ILE B O 1
ATOM 1450 N N . GLY B 1 69 ? -5.711 9.773 1.358 1 97.38 69 GLY B N 1
ATOM 1451 C CA . GLY B 1 69 ? -4.918 8.594 1.039 1 97.38 69 GLY B CA 1
ATOM 1452 C C . GLY B 1 69 ? -5.527 7.305 1.562 1 97.38 69 GLY B C 1
ATOM 1453 O O . GLY B 1 69 ? -5.652 6.328 0.822 1 97.38 69 GLY B O 1
ATOM 1454 N N . ASN B 1 70 ? -5.914 7.289 2.805 1 98.06 70 ASN B N 1
ATOM 1455 C CA . ASN B 1 70 ? -6.559 6.125 3.4 1 98.06 70 ASN B CA 1
ATOM 1456 C C . ASN B 1 70 ? -7.898 5.82 2.73 1 98.06 70 ASN B C 1
ATOM 1458 O O . ASN B 1 70 ? -8.188 4.664 2.41 1 98.06 70 ASN B O 1
ATOM 1462 N N . LEU B 1 71 ? -8.688 6.879 2.51 1 97.94 71 LEU B N 1
ATOM 1463 C CA . LEU B 1 71 ? -9.992 6.695 1.888 1 97.94 71 LEU B CA 1
ATOM 1464 C C . LEU B 1 71 ? -9.852 6.059 0.509 1 97.94 71 LEU B C 1
ATOM 1466 O O . LEU B 1 71 ? -10.578 5.113 0.181 1 97.94 71 LEU B O 1
ATOM 1470 N N . SER B 1 72 ? -8.938 6.527 -0.316 1 98.38 72 SER B N 1
ATOM 1471 C CA . SER B 1 72 ? -8.711 6.004 -1.66 1 98.38 72 SER B CA 1
ATOM 1472 C C . SER B 1 72 ? -8.312 4.535 -1.624 1 98.38 72 SER B C 1
ATOM 1474 O O . SER B 1 72 ? -8.883 3.713 -2.346 1 98.38 72 SER B O 1
ATOM 1476 N N . HIS B 1 73 ? -7.355 4.234 -0.745 1 98.5 73 HIS B N 1
ATOM 1477 C CA . HIS B 1 73 ? -6.887 2.857 -0.641 1 98.5 73 HIS B CA 1
ATOM 1478 C C . HIS B 1 73 ? -8.016 1.921 -0.221 1 98.5 73 HIS B C 1
ATOM 1480 O O . HIS B 1 73 ? -8.227 0.877 -0.844 1 98.5 73 HIS B O 1
ATOM 1486 N N . PHE B 1 74 ? -8.75 2.252 0.816 1 98.81 74 PHE B N 1
ATOM 1487 C CA . PHE B 1 74 ? -9.75 1.347 1.373 1 98.81 74 PHE B CA 1
ATOM 1488 C C . PHE B 1 74 ? -10.961 1.242 0.452 1 98.81 74 PHE B C 1
ATOM 1490 O O . PHE B 1 74 ? -11.562 0.174 0.33 1 98.81 74 PHE B O 1
ATOM 1497 N N . MET B 1 75 ? -11.32 2.307 -0.17 1 98.62 75 MET B N 1
ATOM 1498 C CA . MET B 1 75 ? -12.469 2.279 -1.069 1 98.62 75 MET B CA 1
ATOM 1499 C C . MET B 1 75 ? -12.164 1.464 -2.32 1 98.62 75 MET B C 1
ATOM 1501 O O . MET B 1 75 ? -12.891 0.524 -2.646 1 98.62 75 MET B O 1
ATOM 1505 N N . ILE B 1 76 ? -11.07 1.785 -3 1 98.56 76 ILE B N 1
ATOM 1506 C CA . ILE B 1 76 ? -10.695 1.088 -4.227 1 98.56 76 ILE B CA 1
ATOM 1507 C C . ILE B 1 76 ? -10.383 -0.375 -3.914 1 98.56 76 ILE B C 1
ATOM 1509 O O . ILE B 1 76 ? -10.891 -1.278 -4.582 1 98.56 76 ILE B O 1
ATOM 1513 N N . GLY B 1 77 ? -9.594 -0.624 -2.881 1 98.44 77 GLY B N 1
ATOM 1514 C CA . GLY B 1 77 ? -9.266 -1.986 -2.486 1 98.44 77 GLY B CA 1
ATOM 1515 C C . GLY B 1 77 ? -10.484 -2.801 -2.1 1 98.44 77 GLY B C 1
ATOM 1516 O O . GLY B 1 77 ? -10.594 -3.975 -2.465 1 98.44 77 GLY B O 1
ATOM 1517 N N . GLY B 1 78 ? -11.414 -2.164 -1.379 1 98.5 78 GLY B N 1
ATOM 1518 C CA . GLY B 1 78 ? -12.625 -2.859 -0.973 1 98.5 78 GLY B CA 1
ATOM 1519 C C . GLY B 1 78 ? -13.469 -3.324 -2.145 1 98.5 78 GLY B C 1
ATOM 1520 O O . GLY B 1 78 ? -13.938 -4.465 -2.166 1 98.5 78 GLY B O 1
ATOM 1521 N N . ILE B 1 79 ? -13.664 -2.479 -3.096 1 98.5 79 ILE B N 1
ATOM 1522 C CA . ILE B 1 79 ? -14.469 -2.787 -4.277 1 98.5 79 ILE B CA 1
ATOM 1523 C C . ILE B 1 79 ? -13.828 -3.941 -5.043 1 98.5 79 ILE B C 1
ATOM 1525 O O . ILE B 1 79 ? -14.516 -4.879 -5.449 1 98.5 79 ILE B O 1
ATOM 1529 N N . LEU B 1 80 ? -12.531 -3.914 -5.211 1 98 80 LEU B N 1
ATOM 1530 C CA . LEU B 1 80 ? -11.828 -4.926 -5.996 1 98 80 LEU B CA 1
ATOM 1531 C C . LEU B 1 80 ? -11.852 -6.273 -5.281 1 98 80 LEU B C 1
ATOM 1533 O O . LEU B 1 80 ? -12.039 -7.316 -5.914 1 98 80 LEU B O 1
ATOM 1537 N N . ILE B 1 81 ? -11.68 -6.254 -3.971 1 97.88 81 ILE B N 1
ATOM 1538 C CA . ILE B 1 81 ? -11.711 -7.488 -3.195 1 97.88 81 ILE B CA 1
ATOM 1539 C C . ILE B 1 81 ? -13.109 -8.086 -3.23 1 97.88 81 ILE B C 1
ATOM 1541 O O . ILE B 1 81 ? -13.273 -9.305 -3.336 1 97.88 81 ILE B O 1
ATOM 1545 N N . LEU B 1 82 ? -14.109 -7.219 -3.166 1 97.88 82 LEU B N 1
ATOM 1546 C CA . LEU B 1 82 ? -15.484 -7.688 -3.264 1 97.88 82 LEU B CA 1
ATOM 1547 C C . LEU B 1 82 ? -15.742 -8.32 -4.625 1 97.88 82 LEU B C 1
ATOM 1549 O O . LEU B 1 82 ? -16.344 -9.398 -4.711 1 97.88 82 LEU B O 1
ATOM 1553 N N . LYS B 1 83 ? -15.328 -7.656 -5.691 1 97.56 83 LYS B N 1
ATOM 1554 C CA . LYS B 1 83 ? -15.477 -8.203 -7.039 1 97.56 83 LYS B CA 1
ATOM 1555 C C . LYS B 1 83 ? -14.828 -9.586 -7.145 1 97.56 83 LYS B C 1
ATOM 1557 O O . LYS B 1 83 ? -15.383 -10.492 -7.773 1 97.56 83 LYS B O 1
ATOM 1562 N N . PHE B 1 84 ? -13.656 -9.742 -6.562 1 96.06 84 PHE B N 1
ATOM 1563 C CA . PHE B 1 84 ? -12.953 -11.023 -6.594 1 96.06 84 PHE B CA 1
ATOM 1564 C C . PHE B 1 84 ? -13.727 -12.086 -5.82 1 96.06 84 PHE B C 1
ATOM 1566 O O . PHE B 1 84 ? -13.789 -13.242 -6.238 1 96.06 84 PHE B O 1
ATOM 1573 N N . TYR B 1 85 ? -14.266 -11.664 -4.691 1 96.5 85 TYR B N 1
ATOM 1574 C CA . TYR B 1 85 ? -15.102 -12.586 -3.926 1 96.5 85 TYR B CA 1
ATOM 1575 C C . TYR B 1 85 ? -16.266 -13.086 -4.762 1 96.5 85 TYR B C 1
ATOM 1577 O O . TYR B 1 85 ? -16.594 -14.273 -4.746 1 96.5 85 TYR B O 1
ATOM 1585 N N . LEU B 1 86 ? -16.922 -12.227 -5.5 1 96.75 86 LEU B N 1
ATOM 1586 C CA . LEU B 1 86 ? -18.094 -12.586 -6.305 1 96.75 86 LEU B CA 1
ATOM 1587 C C . LEU B 1 86 ? -17.719 -13.586 -7.395 1 96.75 86 LEU B C 1
ATOM 1589 O O . LEU B 1 86 ? -18.547 -14.383 -7.828 1 96.75 86 LEU B O 1
ATOM 1593 N N . LYS B 1 87 ? -16.469 -13.648 -7.742 1 94.38 87 LYS B N 1
ATOM 1594 C CA . LYS B 1 87 ? -15.977 -14.578 -8.758 1 94.38 87 LYS B CA 1
ATOM 1595 C C . LYS B 1 87 ? -15.555 -15.906 -8.141 1 94.38 87 LYS B C 1
ATOM 1597 O O . LYS B 1 87 ? -15.781 -16.969 -8.719 1 94.38 87 LYS B O 1
ATOM 1602 N N . THR B 1 88 ? -15.031 -15.945 -6.969 1 92.81 88 THR B N 1
ATOM 1603 C CA . THR B 1 88 ? -14.398 -17.125 -6.395 1 92.81 88 THR B CA 1
ATOM 1604 C C . THR B 1 88 ? -15.258 -17.719 -5.281 1 92.81 88 THR B C 1
ATOM 1606 O O . THR B 1 88 ? -15.109 -18.891 -4.926 1 92.81 88 THR B O 1
ATOM 1609 N N . THR B 1 89 ? -16.031 -16.812 -4.562 1 94.56 89 THR B N 1
ATOM 1610 C CA . THR B 1 89 ? -16.922 -17.188 -3.467 1 94.56 89 THR B CA 1
ATOM 1611 C C . THR B 1 89 ? -16.141 -17.688 -2.27 1 94.56 89 THR B C 1
ATOM 1613 O O . THR B 1 89 ? -16.641 -18.484 -1.469 1 94.56 89 THR B O 1
ATOM 1616 N N . GLU B 1 90 ? -14.867 -17.328 -2.219 1 92.75 90 GLU B N 1
ATOM 1617 C CA . GLU B 1 90 ? -14.062 -17.672 -1.052 1 92.75 90 GLU B CA 1
ATOM 1618 C C . GLU B 1 90 ? -14.312 -16.703 0.098 1 92.75 90 GLU B C 1
ATOM 1620 O O . GLU B 1 90 ? -14.094 -15.5 -0.039 1 92.75 90 GLU B O 1
ATOM 1625 N N . LEU B 1 91 ? -14.625 -17.25 1.25 1 95.06 91 LEU B N 1
ATOM 1626 C CA . LEU B 1 91 ? -15.125 -16.469 2.381 1 95.06 91 LEU B CA 1
ATOM 1627 C C . LEU B 1 91 ? -14.078 -15.484 2.875 1 95.06 91 LEU B C 1
ATOM 1629 O O . LEU B 1 91 ? -14.422 -14.383 3.318 1 95.06 91 LEU B O 1
ATOM 1633 N N . ILE B 1 92 ? -12.836 -15.812 2.799 1 93.88 92 ILE B N 1
ATOM 1634 C CA . ILE B 1 92 ? -11.766 -14.961 3.291 1 93.88 92 ILE B CA 1
ATOM 1635 C C . ILE B 1 92 ? -11.812 -13.609 2.58 1 93.88 92 ILE B C 1
ATOM 1637 O O . ILE B 1 92 ? -11.562 -12.562 3.191 1 93.88 92 ILE B O 1
ATOM 1641 N N . PHE B 1 93 ? -12.188 -13.516 1.354 1 95.81 93 PHE B N 1
ATOM 1642 C CA . PHE B 1 93 ? -12.219 -12.273 0.587 1 95.81 93 PHE B CA 1
ATOM 1643 C C . PHE B 1 93 ? -13.453 -11.453 0.934 1 95.81 93 PHE B C 1
ATOM 1645 O O . PHE B 1 93 ? -13.422 -10.219 0.891 1 95.81 93 PHE B O 1
ATOM 1652 N N . LEU B 1 94 ? -14.516 -12.117 1.335 1 97.38 94 LEU B N 1
ATOM 1653 C CA . LEU B 1 94 ? -15.68 -11.383 1.824 1 97.38 94 LEU B CA 1
ATOM 1654 C C . LEU B 1 94 ? -15.359 -10.664 3.131 1 97.38 94 LEU B C 1
ATOM 1656 O O . LEU B 1 94 ? -15.688 -9.492 3.295 1 97.38 94 LEU B O 1
ATOM 1660 N N . ILE B 1 95 ? -14.75 -11.398 4.02 1 97.62 95 ILE B N 1
ATOM 1661 C CA . ILE B 1 95 ? -14.367 -10.828 5.312 1 97.62 95 ILE B CA 1
ATOM 1662 C C . ILE B 1 95 ? -13.445 -9.633 5.102 1 97.62 95 ILE B C 1
ATOM 1664 O O . ILE B 1 95 ? -13.656 -8.57 5.688 1 97.62 95 ILE B O 1
ATOM 1668 N N . ALA B 1 96 ? -12.438 -9.836 4.285 1 97.31 96 ALA B N 1
ATOM 1669 C CA . ALA B 1 96 ? -11.508 -8.75 3.979 1 97.31 96 ALA B CA 1
ATOM 1670 C C . ALA B 1 96 ? -12.25 -7.547 3.395 1 97.31 96 ALA B C 1
ATOM 1672 O O . ALA B 1 96 ? -11.992 -6.406 3.783 1 97.31 96 ALA B O 1
ATOM 1673 N N . SER B 1 97 ? -13.148 -7.773 2.479 1 98.38 97 SER B N 1
ATOM 1674 C CA . SER B 1 97 ? -13.898 -6.695 1.839 1 98.38 97 SER B CA 1
ATOM 1675 C C . SER B 1 97 ? -14.734 -5.926 2.854 1 98.38 97 SER B C 1
ATOM 1677 O O . SER B 1 97 ? -14.797 -4.695 2.811 1 98.38 97 SER B O 1
ATOM 1679 N N . VAL B 1 98 ? -15.344 -6.613 3.748 1 98.38 98 VAL B N 1
ATOM 1680 C CA . VAL B 1 98 ? -16.172 -5.984 4.773 1 98.38 98 VAL B CA 1
ATOM 1681 C C . VAL B 1 98 ? -15.312 -5.078 5.648 1 98.38 98 VAL B C 1
ATOM 1683 O O . VAL B 1 98 ? -15.688 -3.941 5.941 1 98.38 98 VAL B O 1
ATOM 1686 N N . ILE B 1 99 ? -14.156 -5.57 6.086 1 98.44 99 ILE B N 1
ATOM 1687 C CA . ILE B 1 99 ? -13.227 -4.777 6.883 1 98.44 99 ILE B CA 1
ATOM 1688 C C . ILE B 1 99 ? -12.812 -3.531 6.105 1 98.44 99 ILE B C 1
ATOM 1690 O O . ILE B 1 99 ? -12.82 -2.424 6.648 1 98.44 99 ILE B O 1
ATOM 1694 N N . TYR B 1 100 ? -12.508 -3.66 4.844 1 98.75 100 TYR B N 1
ATOM 1695 C CA . TYR B 1 100 ? -12.109 -2.545 3.994 1 98.75 100 TYR B CA 1
ATOM 1696 C C . TYR B 1 100 ? -13.211 -1.498 3.916 1 98.75 100 TYR B C 1
ATOM 1698 O O . TYR B 1 100 ? -12.953 -0.301 4.059 1 98.75 100 TYR B O 1
ATOM 1706 N N . PHE B 1 101 ? -14.438 -1.911 3.768 1 98.56 101 PHE B N 1
ATOM 1707 C CA . PHE B 1 101 ? -15.539 -0.973 3.615 1 98.56 101 PHE B CA 1
ATOM 1708 C C . PHE B 1 101 ? -15.828 -0.253 4.926 1 98.56 101 PHE B C 1
ATOM 1710 O O . PHE B 1 101 ? -16.219 0.917 4.93 1 98.56 101 PHE B O 1
ATOM 1717 N N . LEU B 1 102 ? -15.664 -0.97 6.008 1 98.56 102 LEU B N 1
ATOM 1718 C CA . LEU B 1 102 ? -15.836 -0.314 7.301 1 98.56 102 LEU B CA 1
ATOM 1719 C C . LEU B 1 102 ? -14.844 0.834 7.461 1 98.56 102 LEU B C 1
ATOM 1721 O O . LEU B 1 102 ? -15.211 1.926 7.895 1 98.56 102 LEU B O 1
ATOM 1725 N N . PHE B 1 103 ? -13.625 0.613 7.082 1 98.62 103 PHE B N 1
ATOM 1726 C CA . PHE B 1 103 ? -12.625 1.671 7.164 1 98.62 103 PHE B CA 1
ATOM 1727 C C . PHE B 1 103 ? -12.891 2.752 6.125 1 98.62 103 PHE B C 1
ATOM 1729 O O . PHE B 1 103 ? -12.688 3.938 6.387 1 98.62 103 PHE B O 1
ATOM 1736 N N . ALA B 1 104 ? -13.344 2.357 4.914 1 98.44 104 ALA B N 1
ATOM 1737 C CA . ALA B 1 104 ? -13.672 3.346 3.891 1 98.44 104 ALA B CA 1
ATOM 1738 C C . ALA B 1 104 ? -14.758 4.301 4.379 1 98.44 104 ALA B C 1
ATOM 1740 O O . ALA B 1 104 ? -14.656 5.516 4.199 1 98.44 104 ALA B O 1
ATOM 1741 N N . ILE B 1 105 ? -15.766 3.775 4.988 1 97.88 105 ILE B N 1
ATOM 1742 C CA . ILE B 1 105 ? -16.859 4.578 5.527 1 97.88 105 ILE B CA 1
ATOM 1743 C C . ILE B 1 105 ? -16.328 5.496 6.625 1 97.88 105 ILE B C 1
ATOM 1745 O O . ILE B 1 105 ? -16.672 6.684 6.664 1 97.88 105 ILE B O 1
ATOM 1749 N N . SER B 1 106 ? -15.516 4.973 7.512 1 96.94 106 SER B N 1
ATOM 1750 C CA . SER B 1 106 ? -14.945 5.754 8.609 1 96.94 106 SER B CA 1
ATOM 1751 C C . SER B 1 106 ? -14.102 6.91 8.086 1 96.94 106 SER B C 1
ATOM 1753 O O . SER B 1 106 ? -14.242 8.047 8.547 1 96.94 106 SER B O 1
ATOM 1755 N N . PHE B 1 107 ? -13.25 6.648 7.094 1 96.62 107 PHE B N 1
ATOM 1756 C CA . PHE B 1 107 ? -12.406 7.699 6.547 1 96.62 107 PHE B CA 1
ATOM 1757 C C . PHE B 1 107 ? -13.227 8.648 5.68 1 96.62 107 PHE B C 1
ATOM 1759 O O . PHE B 1 107 ? -12.891 9.836 5.562 1 96.62 107 PHE B O 1
ATOM 1766 N N . GLY B 1 108 ? -14.258 8.102 5.07 1 95.38 108 GLY B N 1
ATOM 1767 C CA . GLY B 1 108 ? -15.18 8.977 4.379 1 95.38 108 GLY B CA 1
ATOM 1768 C C . GLY B 1 108 ? -15.836 9.992 5.293 1 95.38 108 GLY B C 1
ATOM 1769 O O . GLY B 1 108 ? -15.953 11.172 4.945 1 95.38 108 GLY B O 1
ATOM 1770 N N . TYR B 1 109 ? -16.203 9.539 6.398 1 93 109 TYR B N 1
ATOM 1771 C CA . TYR B 1 109 ? -16.781 10.422 7.402 1 93 109 TYR B CA 1
ATOM 1772 C C . TYR B 1 109 ? -15.766 11.453 7.879 1 93 109 TYR B C 1
ATOM 1774 O O . TYR B 1 109 ? -16.094 12.641 8 1 93 109 TYR B O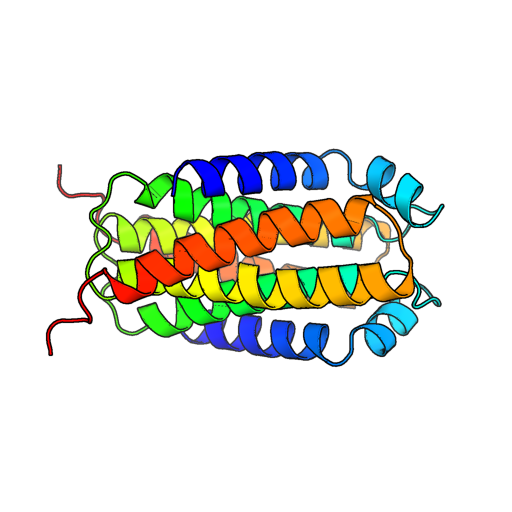 1
ATOM 1782 N N . LEU B 1 110 ? -14.531 11.039 8.133 1 90.06 110 LEU B N 1
ATOM 1783 C CA . LEU B 1 110 ? -13.469 11.945 8.555 1 90.06 110 LEU B CA 1
ATOM 1784 C C . LEU B 1 110 ? -13.18 12.984 7.48 1 90.06 110 LEU B C 1
ATOM 1786 O O . LEU B 1 110 ? -12.891 14.141 7.793 1 90.06 110 LEU B O 1
ATOM 1790 N N . PHE B 1 111 ? -13.312 12.594 6.281 1 89.44 111 PHE B N 1
ATOM 1791 C CA . PHE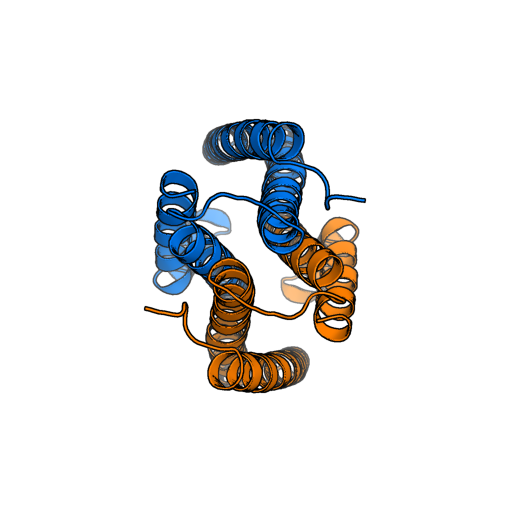 B 1 111 ? -13.047 13.477 5.152 1 89.44 111 PHE B CA 1
ATOM 1792 C C . PHE B 1 111 ? -14.102 14.578 5.062 1 89.44 111 PHE B C 1
ATOM 1794 O O . PHE B 1 111 ? -13.781 15.719 4.711 1 89.44 111 PHE B O 1
ATOM 1801 N N . ARG B 1 112 ? -15.281 14.328 5.461 1 86.81 112 ARG B N 1
ATOM 1802 C CA . ARG B 1 112 ? -16.391 15.273 5.395 1 86.81 112 ARG B CA 1
ATOM 1803 C C . ARG B 1 112 ? -16.359 16.234 6.582 1 86.81 112 ARG B C 1
ATOM 1805 O O . ARG B 1 112 ? -16.797 17.375 6.469 1 86.81 112 ARG B O 1
ATOM 1812 N N . THR B 1 113 ? -15.867 15.82 7.723 1 78.06 113 THR B N 1
ATOM 1813 C CA . THR B 1 113 ? -15.969 16.625 8.938 1 78.06 113 THR B CA 1
ATOM 1814 C C . THR B 1 113 ? -14.703 17.469 9.133 1 78.06 113 THR B C 1
ATOM 1816 O O . THR B 1 113 ? -14.695 18.406 9.93 1 78.06 113 THR B O 1
ATOM 1819 N N . HIS B 1 114 ? -13.617 17.125 8.789 1 65.25 114 HIS B N 1
ATOM 1820 C CA . HIS B 1 114 ? -12.422 17.922 9.023 1 65.25 114 HIS B CA 1
ATOM 1821 C C . HIS B 1 114 ? -12.266 19.016 7.965 1 65.25 114 HIS B C 1
ATOM 1823 O O . HIS B 1 114 ? -12.562 18.797 6.789 1 65.25 114 HIS B O 1
ATOM 1829 N N . PRO B 1 115 ? -12.125 20.406 8.547 1 53.78 115 PRO B N 1
ATOM 1830 C CA . PRO B 1 115 ? -12.234 21.672 7.812 1 53.78 115 PRO B CA 1
ATOM 1831 C C . PRO B 1 115 ? -11.336 21.719 6.582 1 53.78 115 PRO B C 1
ATOM 1833 O O . PRO B 1 115 ? -10.242 21.125 6.59 1 53.78 115 PRO B O 1
ATOM 1836 N N . LYS B 1 116 ? -11.844 21.75 5.414 1 53.81 116 LYS B N 1
ATOM 1837 C CA . LYS B 1 116 ? -11.273 22.234 4.164 1 53.81 116 LYS B CA 1
ATOM 1838 C C . LYS B 1 116 ? -10.219 23.312 4.422 1 53.81 116 LYS B C 1
ATOM 1840 O O . LYS B 1 116 ? -10.266 24 5.449 1 53.81 116 LYS B O 1
ATOM 1845 N N . SER B 1 117 ? -8.875 23.156 4.039 1 46.44 117 SER B N 1
ATOM 1846 C CA . SER B 1 117 ? -7.988 24.312 4.059 1 46.44 117 SER B CA 1
ATOM 1847 C C . SER B 1 117 ? -8.789 25.609 3.994 1 46.44 117 SER B C 1
ATOM 1849 O O . SER B 1 117 ? -9.742 25.719 3.227 1 46.44 117 SER B O 1
ATOM 1851 N N . ALA B 1 118 ? -8.828 26.312 5.262 1 40.38 118 ALA B N 1
ATOM 1852 C CA . ALA B 1 118 ? -9.281 27.703 5.145 1 40.38 118 ALA B CA 1
ATOM 1853 C C . ALA B 1 118 ? -8.773 28.328 3.85 1 40.38 118 ALA B C 1
ATOM 1855 O O . ALA B 1 118 ? -7.586 28.25 3.533 1 40.38 118 ALA B O 1
ATOM 1856 N N . VAL B 1 119 ? -9.617 28.516 2.758 1 36.44 119 VAL B N 1
ATOM 1857 C CA . VAL B 1 119 ? -9.258 29.578 1.817 1 36.44 119 VAL B CA 1
ATOM 1858 C C . VAL B 1 119 ? -8.922 30.859 2.582 1 36.44 119 VAL B C 1
ATOM 1860 O O . VAL B 1 119 ? -9.633 31.234 3.512 1 36.44 119 VAL B O 1
#

Solvent-accessible surface area (backbone atoms only — not comparable to full-atom values): 11217 Å² total; per-residue (Å²): 79,55,66,58,13,51,53,28,31,54,53,8,53,47,23,58,74,42,22,48,66,52,30,29,74,73,71,74,47,48,88,66,20,62,60,42,28,43,43,10,20,47,28,34,8,52,12,45,20,29,50,57,35,47,86,49,79,61,42,43,54,40,30,48,11,55,35,49,12,52,24,45,18,23,43,51,31,16,54,52,35,38,56,49,17,76,72,69,70,45,65,70,34,48,54,52,18,52,55,25,43,54,50,18,52,53,29,46,51,52,55,72,68,39,62,66,60,83,126,80,56,66,59,14,52,54,28,31,54,53,8,52,48,23,58,74,40,21,49,66,53,30,31,72,73,70,73,48,49,88,65,19,63,61,43,27,43,43,10,20,48,28,34,6,52,12,46,20,28,49,56,34,46,86,48,79,61,43,41,52,41,29,48,12,55,34,49,11,52,24,44,19,23,43,52,31,17,54,53,35,38,53,50,18,76,72,68,69,45,64,71,34,47,55,51,18,52,55,24,43,55,50,18,53,54,31,48,51,52,56,72,67,38,62,66,59,82,127

pLDDT: mean 91.81, std 12.16, range [36.44, 98.88]

Organism: NCBI:txid2715131

Radius of gyration: 17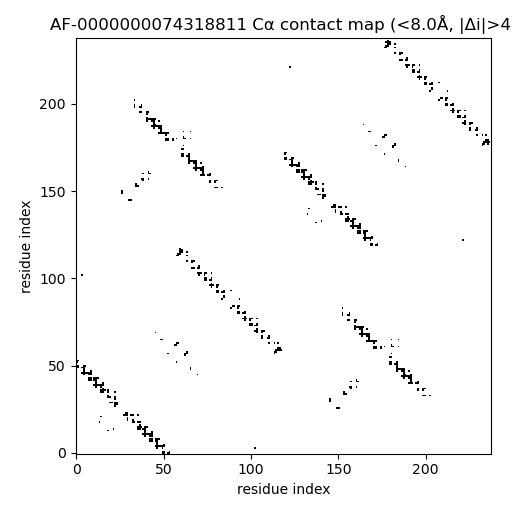.28 Å; Cα contacts (8 Å, |Δi|>4): 379; chains: 2; bounding box: 38×53×40 Å

Secondary structure (DSSP, 8-state):
-HHHHHHHHHHHHHHHH-HHHHHHHHHS--TTTHHHHHHHHHHHHHHHHHHHTTTS---HHHHHHHHHHHHHHHHHHHHHHHHHHHHH--HHHHHHHHHHHHHHHHHHHHHHHS-----/-HHHHHHHHHHHHHHHH-HHHHHHHHHS--TTTHHHHHHHHHHHHHHHHHHHTTTS---HHHHHHHHHHHHHHHHHHHHHHHHHHHHH--HHHHHHHHHHHHHHHHHHHHHHHS-----